Protein AF-0000000087154070 (afdb_homodimer)

Radius of gyration: 29.91 Å; Cα contacts (8 Å, |Δi|>4): 183; chains: 2; bounding box: 45×106×89 Å

Foldseek 3Di:
DPPPPPPPCPVPCPCVPPVPCSPDDWDKDALCVLCVLVVHHSVVSVVVQVVVVFDWDQDPVRTIITTDDPVSVVSVVVVVVVVVVVVVVVVVVVVVVVVVVVVVVVVVVPPPPPPPDDDPPPD/DPPPPPPPCPVPCPCVPPVPPSPDDWDKDALCVLCVLVVHHSVVSVVVQVVVVFDWDQDPVRTIITTDDPVSVVSVVVVVVVVVVVVVVVVVVVVVVVVVVVVVVVVVVPPPPPPPDDDPPPD

Structure (mmCIF, N/CA/C/O backbone):
data_AF-0000000087154070-model_v1
#
loop_
_entity.id
_entity.type
_entity.pdbx_description
1 polymer 'HTH merR-type domain-containing protein'
#
loop_
_atom_site.group_PDB
_atom_site.id
_atom_site.type_symbol
_atom_site.label_atom_id
_atom_site.label_alt_id
_atom_site.label_comp_id
_atom_site.label_asym_id
_atom_site.label_entity_id
_atom_site.label_seq_id
_atom_site.pdbx_PDB_ins_code
_atom_site.Cartn_x
_atom_site.Cartn_y
_atom_site.Cartn_z
_atom_site.occupancy
_atom_site.B_iso_or_equiv
_atom_site.auth_seq_id
_atom_site.auth_comp_id
_atom_site.auth_asym_id
_atom_site.auth_atom_id
_atom_site.pdbx_PDB_model_num
ATOM 1 N N . MET A 1 1 ? 8.508 22.375 -26.594 1 19.25 1 MET A N 1
ATOM 2 C CA . MET A 1 1 ? 7.371 22.641 -25.719 1 19.25 1 MET A CA 1
ATOM 3 C C . MET A 1 1 ? 7.066 21.438 -24.828 1 19.25 1 MET A C 1
ATOM 5 O O . MET A 1 1 ? 6.66 20.391 -25.328 1 19.25 1 MET A O 1
ATOM 9 N N . ILE A 1 2 ? 7.867 21.281 -23.812 1 21.3 2 ILE A N 1
ATOM 10 C CA . ILE A 1 2 ? 7.922 20.109 -22.938 1 21.3 2 ILE A CA 1
ATOM 11 C C . ILE A 1 2 ? 6.617 19.984 -22.156 1 21.3 2 ILE A C 1
ATOM 13 O O . ILE A 1 2 ? 6.227 20.906 -21.438 1 21.3 2 ILE A O 1
ATOM 17 N N . LYS A 1 3 ? 5.625 19.344 -22.828 1 25.22 3 LYS A N 1
ATOM 18 C CA . LYS A 1 3 ? 4.383 19.094 -22.109 1 25.22 3 LYS A CA 1
ATOM 19 C C . LYS A 1 3 ? 4.664 18.578 -20.703 1 25.22 3 LYS A C 1
ATOM 21 O O . LYS A 1 3 ? 5.34 17.547 -20.531 1 25.22 3 LYS A O 1
ATOM 26 N N . ARG A 1 4 ? 4.84 19.484 -19.75 1 26.22 4 ARG A N 1
ATOM 27 C CA . ARG A 1 4 ? 4.93 19.219 -18.328 1 26.22 4 ARG A CA 1
ATOM 28 C C . ARG A 1 4 ? 3.814 18.281 -17.875 1 26.22 4 ARG A C 1
ATOM 30 O O . ARG A 1 4 ? 2.635 18.625 -17.938 1 26.22 4 ARG A O 1
ATOM 37 N N . GLY A 1 5 ? 3.908 17.047 -18.344 1 25.59 5 GLY A N 1
ATOM 38 C CA . GLY A 1 5 ? 2.91 16.109 -17.859 1 25.59 5 GLY A CA 1
ATOM 39 C C . GLY A 1 5 ? 2.695 16.188 -16.359 1 25.59 5 GLY A C 1
ATOM 40 O O . GLY A 1 5 ? 3.602 16.578 -15.609 1 25.59 5 GLY A O 1
ATOM 41 N N . ASN A 1 6 ? 1.505 16.703 -15.977 1 26.38 6 ASN A N 1
ATOM 42 C CA . ASN A 1 6 ? 1.052 16.891 -14.602 1 26.38 6 ASN A CA 1
ATOM 43 C C . ASN A 1 6 ? 1.542 15.773 -13.68 1 26.38 6 ASN A C 1
ATOM 45 O O . ASN A 1 6 ? 1.208 14.609 -13.891 1 26.38 6 ASN A O 1
ATOM 49 N N . PRO A 1 7 ? 2.66 15.953 -13.109 1 29.11 7 PRO A N 1
ATOM 50 C CA . PRO A 1 7 ? 3.314 14.992 -12.227 1 29.11 7 PRO A CA 1
ATOM 51 C C . PRO A 1 7 ? 2.355 14.383 -11.203 1 29.11 7 PRO A C 1
ATOM 53 O O . PRO A 1 7 ? 2.684 13.383 -10.562 1 29.11 7 PRO A O 1
ATOM 56 N N . LEU A 1 8 ? 1.505 15.242 -10.641 1 29.98 8 LEU A N 1
ATOM 57 C CA . LEU A 1 8 ? 0.93 15.031 -9.32 1 29.98 8 LEU A CA 1
ATOM 58 C C . LEU A 1 8 ? 0.041 13.789 -9.305 1 29.98 8 LEU A C 1
ATOM 60 O O . LEU A 1 8 ? -0.351 13.312 -8.234 1 29.98 8 LEU A O 1
ATOM 64 N N . PHE A 1 9 ? -0.737 13.695 -10.352 1 28.59 9 PHE A N 1
ATOM 65 C CA . PHE A 1 9 ? -1.826 12.742 -10.172 1 28.59 9 PHE A CA 1
ATOM 66 C C . PHE A 1 9 ? -1.285 11.328 -9.992 1 28.59 9 PHE A C 1
ATOM 68 O O . PHE A 1 9 ? -1.042 10.617 -10.969 1 28.59 9 PHE A O 1
ATOM 75 N N . ILE A 1 10 ? -0.374 11.117 -9.219 1 33.16 10 ILE A N 1
ATOM 76 C CA . ILE A 1 10 ? -0.481 9.727 -8.805 1 33.16 10 ILE A CA 1
ATOM 77 C C . ILE A 1 10 ? -1.83 9.492 -8.125 1 33.16 10 ILE A C 1
ATOM 79 O O . ILE A 1 10 ? -2.053 9.945 -7 1 33.16 10 ILE A O 1
ATOM 83 N N . ASN A 1 11 ? -2.975 9.875 -8.766 1 32.28 11 ASN A N 1
ATOM 84 C CA . ASN A 1 11 ? -4.316 9.703 -8.219 1 32.28 11 ASN A CA 1
ATOM 85 C C . ASN A 1 11 ? -4.445 8.383 -7.457 1 32.28 11 ASN A C 1
ATOM 87 O O . ASN A 1 11 ? -4.688 7.336 -8.062 1 32.28 11 ASN A O 1
ATOM 91 N N . PHE A 1 12 ? -3.695 8.094 -6.504 1 34.62 12 PHE A N 1
ATOM 92 C CA . PHE A 1 12 ? -3.988 6.91 -5.707 1 34.62 12 PHE A CA 1
ATOM 93 C C . PHE A 1 12 ? -5.477 6.82 -5.398 1 34.62 12 PHE A C 1
ATOM 95 O O . PHE A 1 12 ? -6.004 5.727 -5.176 1 34.62 12 PHE A O 1
ATOM 102 N N . GLY A 1 13 ? -6.109 7.793 -5.027 1 35.44 13 GLY A N 1
ATOM 103 C CA . GLY A 1 13 ? -7.547 7.918 -5.211 1 35.44 13 GLY A CA 1
ATOM 104 C C . GLY A 1 13 ? -7.992 7.656 -6.637 1 35.44 13 GLY A C 1
ATOM 105 O O . GLY A 1 13 ? -9.109 7.188 -6.871 1 35.44 13 GLY A O 1
ATOM 106 N N . GLU A 1 14 ? -7.324 8.359 -7.66 1 33.38 14 GLU A N 1
ATOM 107 C CA . GLU A 1 14 ? -7.25 7.957 -9.062 1 33.38 14 GLU A CA 1
ATOM 108 C C . GLU A 1 14 ? -6.16 6.91 -9.273 1 33.38 14 GLU A C 1
ATOM 110 O O . GLU A 1 14 ? -5.066 7.23 -9.742 1 33.38 14 GLU A O 1
ATOM 115 N N . LEU A 1 15 ? -5.473 6.203 -8.43 1 36.69 15 LEU A N 1
ATOM 116 C CA . LEU A 1 15 ? -4.926 5.043 -9.125 1 36.69 15 LEU A CA 1
ATOM 117 C C . LEU A 1 15 ? -5.535 4.906 -10.516 1 36.69 15 LEU A C 1
ATOM 119 O O . LEU A 1 15 ? -6.711 5.227 -10.719 1 36.69 15 LEU A O 1
ATOM 123 N N . PRO A 1 16 ? -4.688 5.062 -11.555 1 32.38 16 PRO A N 1
ATOM 124 C CA . PRO A 1 16 ? -5.426 4.965 -12.812 1 32.38 16 PRO A CA 1
ATOM 125 C C . PRO A 1 16 ? -6.684 4.105 -12.695 1 32.38 16 PRO A C 1
ATOM 127 O O . PRO A 1 16 ? -6.617 2.887 -12.859 1 32.38 16 PRO A O 1
ATOM 130 N N . LEU A 1 17 ? -7.359 4.109 -11.609 1 32.03 17 LEU A N 1
ATOM 131 C CA . LEU A 1 17 ? -8.641 3.57 -12.062 1 32.03 17 LEU A CA 1
ATOM 132 C C . LEU A 1 17 ? -9.258 4.473 -13.117 1 32.03 17 LEU A C 1
ATOM 134 O O . LEU A 1 17 ? -10.125 5.297 -12.812 1 32.03 17 LEU A O 1
ATOM 138 N N . LYS A 1 18 ? -8.641 5.398 -13.805 1 32.38 18 LYS A N 1
ATOM 139 C CA . LYS A 1 18 ? -9.406 5.961 -14.914 1 32.38 18 LYS A CA 1
ATOM 140 C C . LYS A 1 18 ? -10.461 4.977 -15.414 1 32.38 18 LYS A C 1
ATOM 142 O O . LYS A 1 18 ? -10.336 3.768 -15.195 1 32.38 18 LYS A O 1
ATOM 147 N N . GLN A 1 19 ? -11.523 5.457 -15.906 1 35.59 19 GLN A N 1
ATOM 148 C CA . GLN A 1 19 ? -12.672 4.738 -16.453 1 35.59 19 GLN A CA 1
ATOM 149 C C . GLN A 1 19 ? -12.266 3.348 -16.938 1 35.59 19 GLN A C 1
ATOM 151 O O . GLN A 1 19 ? -13.133 2.508 -17.219 1 35.59 19 GLN A O 1
ATOM 156 N N . GLY A 1 20 ? -10.914 3.23 -17.547 1 35.16 20 GLY A N 1
ATOM 157 C CA . GLY A 1 20 ? -10.641 1.881 -18.016 1 35.16 20 GLY A CA 1
ATOM 158 C C . GLY A 1 20 ? -10.211 0.938 -16.906 1 35.16 20 GLY A C 1
ATOM 159 O O . GLY A 1 20 ? -9.938 1.373 -15.781 1 35.16 20 GLY A O 1
ATOM 160 N N . VAL A 1 21 ? -10.008 -0.356 -17.078 1 38.91 21 VAL A N 1
ATOM 161 C CA . VAL A 1 21 ? -9.625 -1.434 -16.172 1 38.91 21 VAL A CA 1
ATOM 162 C C . VAL A 1 21 ? -8.445 -0.994 -15.32 1 38.91 21 V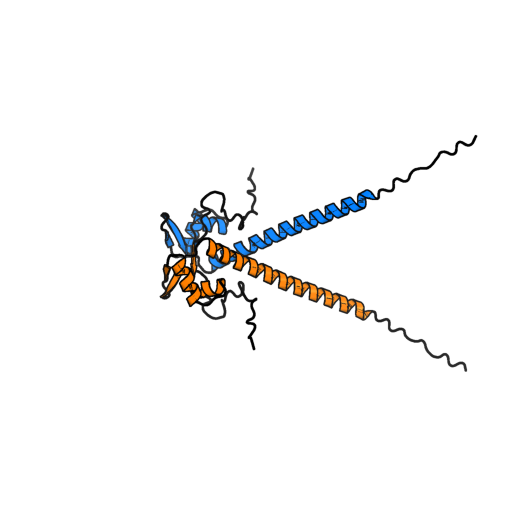AL A C 1
ATOM 164 O O . VAL A 1 21 ? -7.324 -0.845 -15.82 1 38.91 21 VAL A O 1
ATOM 167 N N . GLN A 1 22 ? -8.422 0.071 -14.609 1 45.28 22 GLN A N 1
ATOM 168 C CA . GLN A 1 22 ? -7.316 0.431 -13.734 1 45.28 22 GLN A CA 1
ATOM 169 C C . GLN A 1 22 ? -6.703 -0.808 -13.086 1 45.28 22 GLN A C 1
ATOM 171 O O . GLN A 1 22 ? -7.34 -1.461 -12.258 1 45.28 22 GLN A O 1
ATOM 176 N N . LYS A 1 23 ? -5.984 -1.622 -13.758 1 63.31 23 LYS A N 1
ATOM 177 C CA . LYS A 1 23 ? -5.461 -2.873 -13.211 1 63.31 23 LYS A CA 1
ATOM 178 C C . LYS A 1 23 ? -4.473 -2.609 -12.078 1 63.31 23 LYS A C 1
ATOM 180 O O . LYS A 1 23 ? -3.57 -1.779 -12.219 1 63.31 23 LYS A O 1
ATOM 185 N N . VAL A 1 24 ? -4.836 -2.674 -10.781 1 73.62 24 VAL A N 1
ATOM 186 C CA . VAL A 1 24 ? -4.105 -2.633 -9.523 1 73.62 24 VAL A CA 1
ATOM 187 C C . VAL A 1 24 ? -3.213 -3.865 -9.398 1 73.62 24 VAL A C 1
ATOM 189 O O . VAL A 1 24 ? -3.506 -4.914 -9.977 1 73.62 24 VAL A O 1
ATOM 192 N N . PRO A 1 25 ? -2.049 -3.51 -8.82 1 92.25 25 PRO A N 1
ATOM 193 C CA . PRO A 1 25 ? -1.2 -4.668 -8.539 1 92.25 25 PRO A CA 1
ATOM 194 C C . PRO A 1 25 ? -1.963 -5.809 -7.863 1 92.25 25 PRO A C 1
ATOM 196 O O . PRO A 1 25 ? -3.01 -5.578 -7.254 1 92.25 25 PRO A O 1
ATOM 199 N N . GLN A 1 26 ? -1.557 -6.969 -8.203 1 95.06 26 GLN A N 1
ATOM 200 C CA . GLN A 1 26 ? -2.074 -8.102 -7.449 1 95.06 26 GLN A CA 1
ATOM 201 C C . GLN A 1 26 ? -1.369 -8.242 -6.102 1 95.06 26 GLN A C 1
ATOM 203 O O . GLN A 1 26 ? -0.139 -8.297 -6.043 1 95.06 26 GLN A O 1
ATOM 208 N N . ILE A 1 27 ? -2.174 -8.305 -5.055 1 96.19 27 ILE A N 1
ATOM 209 C CA . ILE A 1 27 ? -1.643 -8.422 -3.703 1 96.19 27 ILE A CA 1
ATOM 210 C C . ILE A 1 27 ? -2.066 -9.758 -3.098 1 96.19 27 ILE A C 1
ATOM 212 O O . ILE A 1 27 ? -3.248 -10.109 -3.125 1 96.19 27 ILE A O 1
ATOM 216 N N . TRP A 1 28 ? -1.148 -10.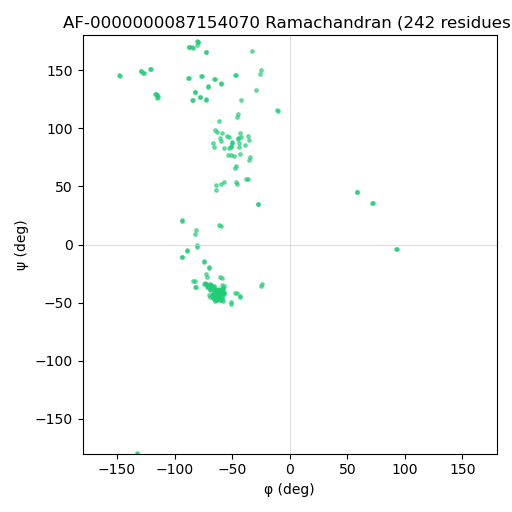531 -2.627 1 96.12 28 TRP A N 1
ATOM 217 C CA . TRP A 1 28 ? -1.374 -11.82 -1.979 1 96.12 28 TRP A CA 1
ATOM 218 C C . TRP A 1 28 ? -0.949 -11.773 -0.516 1 96.12 28 TRP A C 1
ATOM 220 O O . TRP A 1 28 ? 0.17 -11.367 -0.2 1 96.12 28 TRP A O 1
ATOM 230 N N . MET A 1 29 ? -1.818 -12.18 0.365 1 96.81 29 MET A N 1
ATOM 231 C CA . MET A 1 29 ? -1.578 -12.141 1.805 1 96.81 29 MET A CA 1
ATOM 232 C C . MET A 1 29 ? -1.881 -13.492 2.441 1 96.81 29 MET A C 1
ATOM 234 O O . MET A 1 29 ? -2.754 -14.227 1.973 1 96.81 29 MET A O 1
ATOM 238 N N . THR A 1 30 ? -1.148 -13.766 3.508 1 96.25 30 THR A N 1
ATOM 239 C CA . THR A 1 30 ? -1.515 -14.914 4.328 1 96.25 30 THR A CA 1
ATOM 240 C C . THR A 1 30 ? -2.779 -14.625 5.133 1 96.25 30 THR A C 1
ATOM 242 O O . THR A 1 30 ? -3.195 -13.469 5.246 1 96.25 30 THR A O 1
ATOM 245 N N .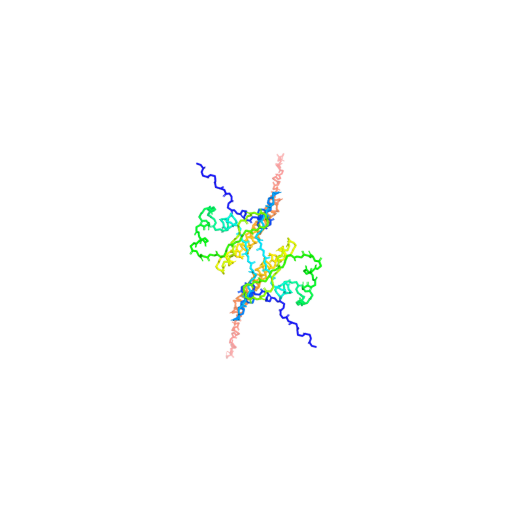 TYR A 1 31 ? -3.33 -15.711 5.656 1 96.12 31 TYR A N 1
ATOM 246 C CA . TYR A 1 31 ? -4.484 -15.547 6.535 1 96.12 31 TYR A CA 1
ATOM 247 C C . TYR A 1 31 ? -4.133 -14.68 7.738 1 96.12 31 TYR A C 1
ATOM 249 O O . TYR A 1 31 ? -4.941 -13.852 8.172 1 96.12 31 TYR A O 1
ATOM 257 N N . ARG A 1 32 ? -3 -14.844 8.25 1 94.06 32 ARG A N 1
ATOM 258 C CA . ARG A 1 32 ? -2.57 -14.07 9.406 1 94.06 32 ARG A CA 1
ATOM 259 C C . ARG A 1 32 ? -2.459 -12.586 9.062 1 94.06 32 ARG A C 1
ATOM 261 O O . ARG A 1 32 ? -2.873 -11.727 9.844 1 94.06 32 ARG A O 1
ATOM 268 N N . GLU A 1 33 ? -1.981 -12.258 7.906 1 93.62 33 GLU A N 1
ATOM 269 C CA . GLU A 1 33 ? -1.86 -10.875 7.465 1 93.62 33 GLU A CA 1
ATOM 270 C C . GLU A 1 33 ? -3.232 -10.242 7.246 1 93.62 33 GLU A C 1
ATOM 272 O O . GLU A 1 33 ? -3.459 -9.094 7.629 1 93.62 33 GLU A O 1
ATOM 277 N N . ILE A 1 34 ? -4.07 -10.992 6.641 1 96.44 34 ILE A N 1
ATOM 278 C CA . ILE A 1 34 ? -5.43 -10.508 6.434 1 96.44 34 ILE A CA 1
ATOM 279 C C . ILE A 1 34 ? -6.105 -10.281 7.785 1 96.44 34 ILE A C 1
ATOM 281 O O . ILE A 1 34 ? -6.805 -9.281 7.977 1 96.44 34 ILE A O 1
ATOM 285 N N . ALA A 1 35 ? -5.863 -11.148 8.734 1 96 35 ALA A N 1
ATOM 286 C CA . ALA A 1 35 ? -6.426 -11.031 10.078 1 96 35 ALA A CA 1
ATOM 287 C C . ALA A 1 35 ? -5.977 -9.734 10.742 1 96 35 ALA A C 1
ATOM 289 O O . ALA A 1 35 ? -6.789 -9.016 11.336 1 96 35 ALA A O 1
ATOM 290 N N . GLU A 1 36 ? -4.777 -9.453 10.586 1 92.38 36 GLU A N 1
ATOM 291 C CA . GLU A 1 36 ? -4.23 -8.219 11.141 1 92.38 36 GLU A CA 1
ATOM 292 C C . GLU A 1 36 ? -4.875 -6.992 10.5 1 92.38 36 GLU A C 1
ATOM 294 O O . GLU A 1 36 ? -5.238 -6.039 11.195 1 92.38 36 GLU A O 1
ATOM 299 N N . MET A 1 37 ? -5.055 -7.078 9.211 1 90.69 37 MET A N 1
ATOM 300 C CA . MET A 1 37 ? -5.656 -5.969 8.477 1 90.69 37 MET A CA 1
ATOM 301 C C . MET A 1 37 ? -7.109 -5.762 8.891 1 90.69 37 MET A C 1
ATOM 303 O O . MET A 1 37 ? -7.566 -4.625 9.016 1 90.69 37 MET A O 1
ATOM 307 N N . LEU A 1 38 ? -7.746 -6.82 9.141 1 94.62 38 LEU A N 1
ATOM 308 C CA . LEU A 1 38 ? -9.18 -6.758 9.414 1 94.62 38 LEU A CA 1
ATOM 309 C C . LEU A 1 38 ? -9.445 -6.652 10.906 1 94.62 38 LEU A C 1
ATOM 311 O O . LEU A 1 38 ? -10.586 -6.434 11.328 1 94.62 38 LEU A O 1
ATOM 315 N N . GLY A 1 39 ? -8.461 -6.84 11.734 1 92.31 39 GLY A N 1
ATOM 316 C CA . GLY A 1 39 ? -8.648 -6.793 13.172 1 92.31 39 GLY A CA 1
ATOM 317 C C . GLY A 1 39 ? -9.406 -7.992 13.719 1 92.31 39 GLY A C 1
ATOM 318 O O . GLY A 1 39 ? -10.258 -7.848 14.594 1 92.31 39 GLY A O 1
ATOM 319 N N . CYS A 1 40 ? -9.172 -9.055 13.148 1 95.88 40 CYS A N 1
ATOM 320 C CA . CYS A 1 40 ? -9.805 -10.305 13.562 1 95.88 40 CYS A CA 1
ATOM 321 C C . CYS A 1 40 ? -8.773 -11.422 13.688 1 95.88 40 CYS A C 1
ATOM 323 O O . CYS A 1 40 ? -7.57 -11.172 13.57 1 95.88 40 CYS A O 1
ATOM 325 N N . ASP A 1 41 ? -9.164 -12.602 14.047 1 95.94 41 ASP A N 1
ATOM 326 C CA . ASP A 1 41 ? -8.203 -13.695 14.141 1 95.94 41 ASP A CA 1
ATOM 327 C C . ASP A 1 41 ? -8.047 -14.406 12.797 1 95.94 41 ASP A C 1
ATOM 329 O O . ASP A 1 41 ? -8.828 -14.164 11.867 1 95.94 41 ASP A O 1
ATOM 333 N N . ALA A 1 42 ? -7.07 -15.25 12.742 1 95.81 42 ALA A N 1
ATOM 334 C CA . ALA A 1 42 ? -6.715 -15.906 11.484 1 95.81 42 ALA A CA 1
ATOM 335 C C . ALA A 1 42 ? -7.844 -16.812 11 1 95.81 42 ALA A C 1
ATOM 337 O O . ALA A 1 42 ? -8.07 -16.938 9.797 1 95.81 42 ALA A O 1
ATOM 338 N N . ASP A 1 43 ? -8.492 -17.484 11.875 1 97.38 43 ASP A N 1
ATOM 339 C CA . ASP A 1 43 ? -9.594 -18.359 11.5 1 97.38 43 ASP A CA 1
ATOM 340 C C . ASP A 1 43 ? -10.75 -17.578 10.883 1 97.38 43 ASP A C 1
ATOM 342 O O . ASP A 1 43 ? -11.352 -18.016 9.906 1 97.38 43 ASP A O 1
ATOM 346 N N . ALA A 1 44 ? -11.039 -16.453 11.516 1 97.56 44 ALA A N 1
ATOM 347 C CA . ALA A 1 44 ? -12.07 -15.586 10.961 1 97.56 44 ALA A CA 1
ATOM 348 C C . ALA A 1 44 ? -11.648 -15.047 9.594 1 97.56 44 ALA A C 1
ATOM 350 O O . ALA A 1 44 ? -12.477 -14.953 8.68 1 97.56 44 ALA A O 1
ATOM 351 N N . ALA A 1 45 ? -10.43 -14.672 9.453 1 97.81 45 ALA A N 1
ATOM 352 C CA . ALA A 1 45 ? -9.906 -14.227 8.164 1 97.81 45 ALA A CA 1
ATOM 353 C C . ALA A 1 45 ? -10.047 -15.32 7.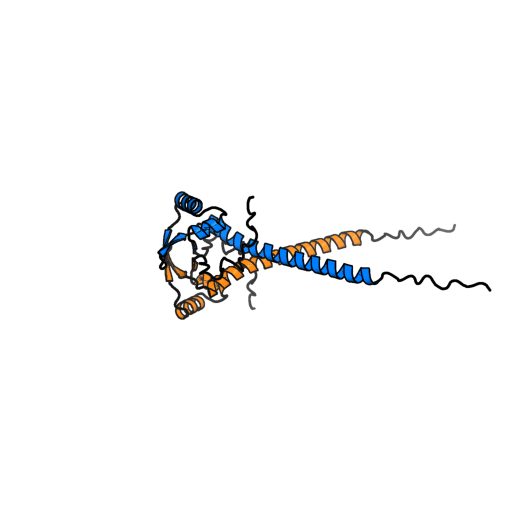109 1 97.81 45 ALA A C 1
ATOM 355 O O . ALA A 1 45 ? -10.484 -15.055 5.988 1 97.81 45 ALA A O 1
ATOM 356 N N . ARG A 1 46 ? -9.672 -16.5 7.473 1 97.62 46 ARG A N 1
ATOM 357 C CA . ARG A 1 46 ? -9.805 -17.641 6.57 1 97.62 46 ARG A CA 1
ATOM 358 C C . ARG A 1 46 ? -11.258 -17.828 6.133 1 97.62 46 ARG A C 1
ATOM 360 O O . ARG A 1 46 ? -11.531 -18 4.941 1 97.62 46 ARG A O 1
ATOM 367 N N . ALA A 1 47 ? -12.109 -17.812 7.051 1 97.88 47 ALA A N 1
ATOM 368 C CA . ALA A 1 47 ? -13.531 -17.953 6.742 1 97.88 47 ALA A CA 1
ATOM 369 C C . ALA A 1 47 ? -14 -16.875 5.777 1 97.88 47 ALA A C 1
ATOM 371 O O . ALA A 1 47 ? -14.773 -17.141 4.852 1 97.88 47 ALA A O 1
ATOM 372 N N . THR A 1 48 ? -13.562 -15.68 5.969 1 97 48 THR A N 1
ATOM 373 C CA . THR A 1 48 ? -13.906 -14.562 5.098 1 97 48 THR A CA 1
ATOM 374 C C . THR A 1 48 ? -13.422 -14.805 3.674 1 97 48 THR A C 1
ATOM 376 O O . THR A 1 48 ? -14.148 -14.555 2.711 1 97 48 THR A O 1
ATOM 379 N N . THR A 1 49 ? -12.203 -15.336 3.545 1 97.81 49 THR A N 1
ATOM 380 C CA . THR A 1 49 ? -11.633 -15.562 2.221 1 97.81 49 THR A CA 1
ATOM 381 C C . THR A 1 49 ? -12.383 -16.672 1.492 1 97.81 49 THR A C 1
ATOM 383 O O . THR A 1 49 ? -12.57 -16.609 0.274 1 97.81 49 THR A O 1
ATOM 386 N N . ILE A 1 50 ? -12.789 -17.688 2.219 1 97.44 50 ILE A N 1
ATOM 387 C CA . ILE A 1 50 ? -13.57 -18.797 1.654 1 97.44 50 ILE A CA 1
ATOM 388 C C . ILE A 1 50 ? -14.922 -18.281 1.185 1 97.44 50 ILE A C 1
ATOM 390 O O . ILE A 1 50 ? -15.344 -18.562 0.06 1 97.44 50 ILE A O 1
ATOM 394 N N . GLN A 1 51 ? -15.602 -17.531 2.021 1 97.88 51 GLN A N 1
ATOM 395 C CA . GLN A 1 51 ? -16.906 -16.969 1.692 1 97.88 51 GLN A CA 1
ATOM 396 C C . GLN A 1 51 ? -16.828 -16.109 0.436 1 97.88 51 GLN A C 1
ATOM 398 O O . GLN A 1 51 ? -17.75 -16.109 -0.385 1 97.88 51 GLN A O 1
ATOM 403 N N . ARG A 1 52 ? -15.773 -15.43 0.239 1 97.38 52 ARG A N 1
ATOM 404 C CA . ARG A 1 52 ? -15.602 -14.516 -0.886 1 97.38 52 ARG A CA 1
ATOM 405 C C . ARG A 1 52 ? -15.023 -15.242 -2.096 1 97.38 52 ARG A C 1
ATOM 407 O O . ARG A 1 52 ? -14.844 -14.641 -3.158 1 97.38 52 ARG A O 1
ATOM 414 N N . GLU A 1 53 ? -14.672 -16.484 -1.932 1 97.44 53 GLU A N 1
ATOM 415 C CA . GLU A 1 53 ? -14.148 -17.344 -2.994 1 97.44 53 GLU A CA 1
ATOM 416 C C . GLU A 1 53 ? -12.891 -16.75 -3.617 1 97.44 53 GLU A C 1
ATOM 418 O O . GLU A 1 53 ? -12.773 -16.688 -4.844 1 97.44 53 GLU A O 1
ATOM 423 N N . LEU A 1 54 ? -12.047 -16.297 -2.738 1 97 54 LEU A N 1
ATOM 424 C CA . LEU A 1 54 ? -10.812 -15.695 -3.221 1 97 54 LEU A CA 1
ATOM 425 C C . LEU A 1 54 ? -9.828 -16.75 -3.682 1 97 54 LEU A C 1
ATOM 427 O O . LEU A 1 54 ? -9.766 -17.844 -3.107 1 97 54 LEU A O 1
ATOM 431 N N . ASP A 1 55 ? -9.062 -16.406 -4.73 1 95.75 55 ASP A N 1
ATOM 432 C CA . ASP A 1 55 ? -7.992 -17.281 -5.191 1 95.75 55 ASP A CA 1
ATOM 433 C C . ASP A 1 55 ? -6.965 -17.531 -4.086 1 95.75 55 ASP A C 1
ATOM 435 O O . ASP A 1 55 ? -6.621 -16.609 -3.342 1 95.75 55 ASP A O 1
ATOM 439 N N . ARG A 1 56 ? -6.512 -18.781 -3.984 1 96.12 56 ARG A N 1
ATOM 440 C CA . ARG A 1 56 ? -5.477 -19.156 -3.027 1 96.12 56 ARG A CA 1
ATOM 441 C C . ARG A 1 56 ? -4.332 -19.891 -3.721 1 96.12 56 ARG A C 1
ATOM 443 O O . ARG A 1 56 ? -4.551 -20.594 -4.711 1 96.12 56 ARG A O 1
ATOM 450 N N . LYS A 1 57 ? -3.162 -19.672 -3.18 1 93.88 57 LYS A N 1
ATOM 451 C CA . LYS A 1 57 ? -1.989 -20.375 -3.695 1 93.88 57 LYS A CA 1
ATOM 452 C C . LYS A 1 57 ? -0.977 -20.641 -2.584 1 93.88 57 LYS A C 1
ATOM 454 O O . LYS A 1 57 ? -0.843 -19.844 -1.654 1 93.88 57 LYS A O 1
ATOM 459 N N . LYS A 1 58 ? -0.291 -21.781 -2.688 1 93.69 58 LYS A N 1
ATOM 460 C CA . LYS A 1 58 ? 0.825 -22.062 -1.788 1 93.69 58 LYS A CA 1
ATOM 461 C C . LYS A 1 58 ? 2.115 -21.438 -2.301 1 93.69 58 LYS A C 1
ATOM 463 O O . LYS A 1 58 ? 2.496 -21.625 -3.457 1 93.69 58 LYS A O 1
ATOM 468 N N . SER A 1 59 ? 2.689 -20.641 -1.438 1 90 59 SER A N 1
ATOM 469 C CA . SER A 1 59 ? 3.943 -20 -1.807 1 90 59 SER A CA 1
ATOM 470 C C . SER A 1 59 ? 5.137 -20.906 -1.542 1 90 59 SER A C 1
ATOM 472 O O . SER A 1 59 ? 4.973 -22.016 -1.03 1 90 59 SER A O 1
ATOM 474 N N . ARG A 1 60 ? 6.285 -20.469 -2.068 1 87.31 60 ARG A N 1
ATOM 475 C CA . ARG A 1 60 ? 7.508 -21.25 -1.945 1 87.31 60 ARG A CA 1
ATOM 476 C C . ARG A 1 60 ? 7.867 -21.484 -0.481 1 87.31 60 ARG A C 1
ATOM 478 O O . ARG A 1 60 ? 8.469 -22.5 -0.135 1 87.31 60 ARG A O 1
ATOM 485 N N . ASP A 1 61 ? 7.5 -20.594 0.41 1 86.12 61 ASP A N 1
ATOM 486 C CA . ASP A 1 61 ? 7.801 -20.703 1.834 1 86.12 61 ASP A CA 1
ATOM 487 C C . ASP A 1 61 ? 6.82 -21.641 2.533 1 86.12 61 ASP A C 1
ATOM 489 O O . ASP A 1 61 ? 6.844 -21.766 3.76 1 86.12 61 ASP A O 1
ATOM 493 N N . GLY A 1 62 ? 5.852 -22.219 1.844 1 91.44 62 GLY A N 1
ATOM 494 C CA . GLY A 1 62 ? 4.926 -23.203 2.379 1 91.44 62 GLY A CA 1
ATOM 495 C C . GLY A 1 62 ? 3.646 -22.578 2.916 1 91.44 62 GLY A C 1
ATOM 496 O O . GLY A 1 62 ? 2.715 -23.297 3.289 1 91.44 62 GLY A O 1
ATOM 497 N N . LEU A 1 63 ? 3.633 -21.281 2.873 1 92.69 63 LEU A N 1
ATOM 498 C CA . LEU A 1 63 ? 2.449 -20.594 3.391 1 92.69 63 LEU A CA 1
ATOM 499 C C . LEU A 1 63 ? 1.398 -20.438 2.299 1 92.69 63 LEU A C 1
ATOM 501 O O . LEU A 1 63 ? 1.737 -20.203 1.135 1 92.69 63 LEU A O 1
ATOM 505 N N . THR A 1 64 ? 0.166 -20.562 2.709 1 94.94 64 THR A N 1
ATOM 506 C CA . THR A 1 64 ? -0.944 -20.281 1.807 1 94.94 64 THR A CA 1
ATOM 507 C C . THR A 1 64 ? -1.223 -18.781 1.751 1 94.94 64 THR A C 1
ATOM 509 O O . THR A 1 64 ? -1.31 -18.125 2.789 1 94.94 64 THR A O 1
ATOM 512 N N . ARG A 1 65 ? -1.331 -18.266 0.496 1 95.75 65 ARG A N 1
ATOM 513 C CA . ARG A 1 65 ? -1.661 -16.859 0.302 1 95.75 65 ARG A CA 1
ATOM 514 C C . ARG A 1 65 ? -2.945 -16.703 -0.506 1 95.75 65 ARG A C 1
ATOM 516 O O . ARG A 1 65 ? -3.281 -17.562 -1.32 1 95.75 65 ARG A O 1
ATOM 523 N N . VAL A 1 66 ? -3.57 -15.602 -0.188 1 97.94 66 VAL A N 1
ATOM 524 C CA . VAL A 1 66 ? -4.867 -15.273 -0.773 1 97.94 66 VAL A CA 1
ATOM 525 C C . VAL A 1 66 ? -4.75 -13.992 -1.603 1 97.94 66 VAL A C 1
ATOM 527 O O . VAL A 1 66 ? -4.148 -13.008 -1.162 1 97.94 66 VAL A O 1
ATOM 530 N N . LYS A 1 67 ? -5.242 -14.094 -2.816 1 96.44 67 LYS A N 1
ATOM 531 C CA . LYS A 1 67 ? -5.309 -12.883 -3.637 1 96.44 67 LYS A CA 1
ATOM 532 C C . LYS A 1 67 ? -6.41 -11.945 -3.15 1 96.44 67 LYS A C 1
ATOM 534 O O . LYS A 1 67 ? -7.578 -12.328 -3.102 1 96.44 67 LYS A O 1
ATOM 539 N N . LEU A 1 68 ? -6.008 -10.766 -2.875 1 96.88 68 LEU A N 1
ATOM 540 C C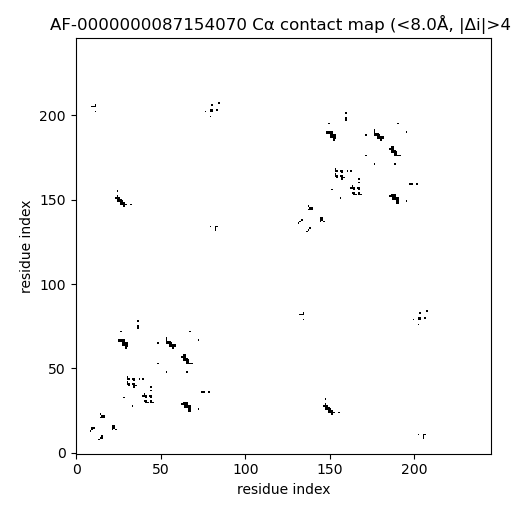A . LEU A 1 68 ? -6.988 -9.789 -2.41 1 96.88 68 LEU A CA 1
ATOM 541 C C . LEU A 1 68 ? -7.922 -9.375 -3.543 1 96.88 68 LEU A C 1
ATOM 543 O O . LEU A 1 68 ? -7.477 -9.172 -4.672 1 96.88 68 LEU A O 1
ATOM 547 N N . ASP A 1 69 ? -9.133 -9.336 -3.203 1 94.69 69 ASP A N 1
ATOM 548 C CA . ASP A 1 69 ? -10.078 -8.711 -4.117 1 94.69 69 ASP A CA 1
ATOM 549 C C . ASP A 1 69 ? -10.023 -7.188 -3.998 1 94.69 69 ASP A C 1
ATOM 551 O O . ASP A 1 69 ? -9.281 -6.648 -3.178 1 94.69 69 ASP A O 1
ATOM 555 N N . PRO A 1 70 ? -10.75 -6.508 -4.852 1 91.56 70 PRO A N 1
ATOM 556 C CA . PRO A 1 70 ? -10.672 -5.043 -4.863 1 91.56 70 PRO A CA 1
ATOM 557 C C . PRO A 1 70 ? -11.023 -4.422 -3.514 1 91.56 70 PRO A C 1
ATOM 559 O O . PRO A 1 70 ? -10.414 -3.434 -3.107 1 91.56 70 PRO A O 1
ATOM 562 N N . GLU A 1 71 ? -11.992 -4.969 -2.799 1 93.44 71 GLU A N 1
ATOM 563 C CA . GLU A 1 71 ? -12.391 -4.414 -1.507 1 93.44 71 GLU A CA 1
ATOM 564 C C . GLU A 1 71 ? -11.266 -4.551 -0.481 1 93.44 71 GLU A C 1
ATOM 566 O O . GLU A 1 71 ? -10.938 -3.588 0.218 1 93.44 71 GLU A O 1
ATOM 571 N N . LEU A 1 72 ? -10.688 -5.738 -0.411 1 94.69 72 LEU A N 1
ATOM 572 C CA . LEU A 1 72 ? -9.594 -5.957 0.528 1 94.69 72 LEU A CA 1
ATOM 573 C C . LEU A 1 72 ? -8.352 -5.164 0.118 1 94.69 72 LEU A C 1
ATOM 575 O O . LEU A 1 72 ? -7.602 -4.691 0.974 1 94.69 72 LEU A O 1
ATOM 579 N N . THR A 1 73 ? -8.141 -5.039 -1.168 1 94.56 73 THR A N 1
ATOM 580 C CA . THR A 1 73 ? -7.055 -4.203 -1.661 1 94.56 73 THR A CA 1
ATOM 581 C C . THR A 1 73 ? -7.238 -2.756 -1.213 1 94.56 73 THR A C 1
ATOM 583 O O . THR A 1 73 ? -6.289 -2.115 -0.761 1 94.56 73 THR A O 1
ATOM 586 N N . ALA A 1 74 ? -8.445 -2.299 -1.31 1 92.19 74 ALA A N 1
ATOM 587 C CA . ALA A 1 74 ? -8.75 -0.942 -0.86 1 92.19 74 ALA A CA 1
ATOM 588 C C . ALA A 1 74 ? -8.477 -0.786 0.634 1 92.19 74 ALA A C 1
ATOM 590 O O . ALA A 1 74 ? -7.965 0.246 1.073 1 92.19 74 ALA A O 1
ATOM 591 N N . ARG A 1 75 ? -8.797 -1.764 1.396 1 91.75 75 ARG A N 1
ATOM 592 C CA . ARG A 1 75 ? -8.555 -1.723 2.834 1 91.75 75 ARG A CA 1
ATOM 593 C C . ARG A 1 75 ? -7.059 -1.679 3.133 1 91.75 75 ARG A C 1
ATOM 595 O O . ARG A 1 75 ? -6.621 -0.946 4.023 1 91.75 75 ARG A O 1
ATOM 602 N N . PHE A 1 76 ? -6.332 -2.434 2.381 1 93 76 PHE A N 1
ATOM 603 C CA . PHE A 1 76 ? -4.879 -2.445 2.514 1 93 76 PHE A CA 1
ATOM 604 C C . PHE A 1 76 ? -4.301 -1.063 2.238 1 93 76 PHE A C 1
ATOM 606 O O . PHE A 1 76 ? -3.479 -0.565 3.01 1 93 76 PHE A O 1
ATOM 613 N N . ILE A 1 77 ? -4.727 -0.522 1.206 1 89.88 77 ILE A N 1
ATOM 614 C CA . ILE A 1 77 ? -4.25 0.801 0.82 1 89.88 77 ILE A CA 1
ATOM 615 C C . ILE A 1 77 ? -4.629 1.82 1.892 1 89.88 77 ILE A C 1
ATOM 617 O O . ILE A 1 77 ? -3.812 2.658 2.277 1 89.88 77 ILE A O 1
ATOM 621 N N . SER A 1 78 ? -5.852 1.745 2.408 1 88.94 78 SER A N 1
ATOM 622 C CA . SER A 1 78 ? -6.309 2.648 3.457 1 88.94 78 SER A CA 1
ATOM 623 C C . SER A 1 78 ? -5.465 2.506 4.719 1 88.94 78 SER A C 1
ATOM 625 O O . SER A 1 78 ? -5.172 3.498 5.391 1 88.94 78 SER A O 1
ATOM 627 N N . MET A 1 79 ? -5.152 1.255 4.93 1 87.62 79 MET A N 1
ATOM 628 C CA . MET A 1 79 ? -4.328 0.986 6.102 1 87.62 79 MET A CA 1
ATOM 629 C C . MET A 1 79 ? -2.979 1.689 5.988 1 87.62 79 MET A C 1
ATOM 631 O O . MET A 1 79 ? -2.504 2.289 6.953 1 87.62 79 MET A O 1
ATOM 635 N N . ILE A 1 80 ? -2.391 1.608 4.879 1 87.88 80 ILE A N 1
ATOM 636 C CA . ILE A 1 80 ? -1.107 2.258 4.633 1 87.88 80 ILE A CA 1
ATOM 637 C C . ILE A 1 80 ? -1.264 3.771 4.754 1 87.88 80 ILE A C 1
ATOM 639 O O . ILE A 1 80 ? -0.462 4.434 5.422 1 87.88 80 ILE A O 1
ATOM 643 N N . ARG A 1 81 ? -2.291 4.289 4.18 1 84.81 81 ARG A N 1
ATOM 644 C CA . ARG A 1 81 ? -2.531 5.73 4.172 1 84.81 81 ARG A CA 1
ATOM 645 C C . ARG A 1 81 ? -2.785 6.25 5.582 1 84.81 81 ARG A C 1
ATOM 647 O O . ARG A 1 81 ? -2.27 7.305 5.961 1 84.81 81 ARG A O 1
ATOM 654 N N . ASN A 1 82 ? -3.521 5.504 6.312 1 83.94 82 ASN A N 1
ATOM 655 C CA . ASN A 1 82 ? -3.924 5.945 7.641 1 83.94 82 ASN A CA 1
ATOM 656 C C . ASN A 1 82 ? -2.768 5.867 8.633 1 83.94 82 ASN A C 1
ATOM 658 O O . ASN A 1 82 ? -2.705 6.648 9.586 1 83.94 82 ASN A O 1
ATOM 662 N N . ALA A 1 83 ? -1.956 4.859 8.375 1 81.75 83 ALA A N 1
ATOM 663 C CA . ALA A 1 83 ? -0.791 4.75 9.25 1 81.75 83 ALA A CA 1
ATOM 664 C C . ALA A 1 83 ? 0.074 6.004 9.172 1 81.75 83 ALA A C 1
ATOM 666 O O . ALA A 1 83 ? 0.554 6.5 10.195 1 81.75 83 ALA A O 1
ATOM 667 N N . ASP A 1 84 ? 0.234 6.523 8.102 1 77.62 84 ASP A N 1
ATOM 668 C CA . ASP A 1 84 ? 1.032 7.727 7.891 1 77.62 84 ASP A CA 1
ATOM 669 C C . ASP A 1 84 ? 0.35 8.953 8.5 1 77.62 84 ASP A C 1
ATOM 671 O O . ASP A 1 84 ? 1 9.766 9.156 1 77.62 84 ASP A O 1
ATOM 675 N N . ALA A 1 85 ? -0.907 9 8.234 1 77.81 85 ALA A N 1
ATOM 676 C CA . ALA A 1 85 ? -1.67 10.117 8.781 1 77.81 85 ALA A CA 1
ATOM 677 C C . ALA A 1 85 ? -1.588 10.141 10.305 1 77.81 85 ALA A C 1
ATOM 679 O O . ALA A 1 85 ? -1.452 11.211 10.914 1 77.81 85 ALA A O 1
ATOM 680 N N . ALA A 1 86 ? -1.66 8.945 10.852 1 77.62 86 ALA A N 1
ATOM 681 C CA . ALA A 1 86 ? -1.58 8.836 12.305 1 77.62 86 ALA A CA 1
ATOM 682 C C . ALA A 1 86 ? -0.204 9.25 12.812 1 77.62 86 ALA A C 1
ATOM 684 O O . ALA A 1 86 ? -0.095 9.961 13.82 1 77.62 86 ALA A O 1
ATOM 685 N N . LEU A 1 87 ? 0.764 8.828 12.102 1 77.19 87 LEU A N 1
ATOM 686 C CA . LEU A 1 87 ? 2.125 9.211 12.469 1 77.19 87 LEU A CA 1
ATOM 687 C C . LEU A 1 87 ? 2.318 10.719 12.367 1 77.19 87 LEU A C 1
ATOM 689 O O . LEU A 1 87 ? 2.879 11.336 13.266 1 77.19 87 LEU A O 1
ATOM 693 N N . ASN A 1 88 ? 1.867 11.172 11.266 1 79.25 88 ASN A N 1
ATOM 694 C CA . ASN A 1 88 ? 1.955 12.617 11.078 1 79.25 88 ASN A CA 1
ATOM 695 C C . ASN A 1 88 ? 1.23 13.367 12.195 1 79.25 88 ASN A C 1
ATOM 697 O O . ASN A 1 88 ? 1.729 14.383 12.688 1 79.25 88 ASN A O 1
ATOM 701 N N . GLN A 1 89 ? 0.106 12.875 12.539 1 79.56 89 GLN A N 1
ATOM 702 C CA . GLN A 1 89 ? -0.662 13.492 13.617 1 79.56 89 GLN A CA 1
ATOM 703 C C . GLN A 1 89 ? 0.092 13.414 14.938 1 79.56 89 GLN A C 1
ATOM 705 O O . GLN A 1 89 ? 0.127 14.391 15.695 1 79.56 89 GLN A O 1
ATOM 710 N N . ALA A 1 90 ? 0.688 12.297 15.203 1 84.81 90 ALA A N 1
ATOM 711 C CA . ALA A 1 90 ? 1.457 12.117 16.438 1 84.81 90 ALA A CA 1
ATOM 712 C C . ALA A 1 90 ? 2.65 13.07 16.484 1 84.81 90 ALA A C 1
ATOM 714 O O . ALA A 1 90 ? 2.926 13.68 17.516 1 84.81 90 ALA A O 1
ATOM 715 N N . VAL A 1 91 ? 3.27 13.211 15.391 1 84.38 91 VAL A N 1
ATOM 716 C CA . VAL A 1 91 ? 4.414 14.109 15.289 1 84.38 91 VAL A CA 1
ATOM 717 C C . VAL A 1 91 ? 3.965 15.555 15.516 1 84.38 91 VAL A C 1
ATOM 719 O O . VAL A 1 91 ? 4.613 16.297 16.25 1 84.38 91 VAL A O 1
ATOM 722 N N . GLN A 1 92 ? 2.871 15.945 14.93 1 83.12 92 GLN A N 1
ATOM 723 C CA . GLN A 1 92 ? 2.332 17.297 15.094 1 83.12 92 GLN A CA 1
ATOM 724 C C . GLN A 1 92 ? 1.956 17.562 16.547 1 83.12 92 GLN A C 1
ATOM 726 O O . GLN A 1 92 ? 2.213 18.641 17.078 1 83.12 92 GLN A O 1
ATOM 731 N N . GLU A 1 93 ? 1.336 16.578 17.109 1 88.06 93 GLU A N 1
ATOM 732 C CA . GLU A 1 93 ? 0.973 16.703 18.516 1 88.06 93 GLU A CA 1
ATOM 733 C C . GLU A 1 93 ? 2.211 16.859 19.391 1 88.06 93 GLU A C 1
ATOM 735 O O . GLU A 1 93 ? 2.223 17.688 20.312 1 88.06 93 GLU A O 1
ATOM 740 N N . LEU A 1 94 ? 3.258 16.156 19.109 1 89.69 94 LEU A N 1
ATOM 741 C CA . LEU A 1 94 ? 4.52 16.266 19.828 1 89.69 94 LEU A CA 1
ATOM 742 C C . LEU A 1 94 ? 5.145 17.641 19.625 1 89.69 94 LEU A C 1
ATOM 744 O O . LEU A 1 94 ? 5.645 18.25 20.578 1 89.69 94 LEU A O 1
ATOM 748 N N . ARG A 1 95 ? 5.066 18.125 18.422 1 87.56 95 ARG A N 1
ATOM 749 C CA . ARG A 1 95 ? 5.594 19.453 18.109 1 87.56 95 ARG A CA 1
ATOM 750 C C . ARG A 1 95 ? 4.801 20.531 18.828 1 87.56 95 ARG A C 1
ATOM 752 O O . ARG A 1 95 ? 5.383 21.469 19.375 1 87.56 95 ARG A O 1
ATOM 759 N N . ASN A 1 96 ? 3.479 20.438 18.797 1 87 96 ASN A N 1
ATOM 760 C CA . ASN A 1 96 ? 2.621 21.391 19.5 1 87 96 ASN A CA 1
ATOM 761 C C . ASN A 1 96 ? 2.926 21.406 20.984 1 87 96 ASN A C 1
ATOM 763 O O . ASN A 1 96 ? 2.959 22.484 21.609 1 87 96 ASN A O 1
ATOM 767 N N . MET A 1 97 ? 3.172 20.234 21.562 1 91.5 97 MET A N 1
ATOM 768 C CA . MET A 1 97 ? 3.52 20.109 22.984 1 91.5 97 MET A CA 1
ATOM 769 C C . MET A 1 97 ? 4.863 20.781 23.266 1 91.5 97 MET A C 1
ATOM 771 O O . MET A 1 97 ? 5.004 21.5 24.25 1 91.5 97 MET A O 1
ATOM 775 N N . HIS A 1 98 ? 5.73 20.531 22.359 1 90.19 98 HIS A N 1
ATOM 776 C CA . HIS A 1 98 ? 7.055 21.125 22.484 1 90.19 98 HIS A CA 1
ATOM 777 C C . HIS A 1 98 ? 6.984 22.641 22.406 1 90.19 98 HIS A C 1
ATOM 779 O O . HIS A 1 98 ? 7.656 23.344 23.188 1 90.19 98 HIS A O 1
ATOM 785 N N . GLU A 1 99 ? 6.195 23.109 21.594 1 90.56 99 GLU A N 1
ATOM 786 C CA . GLU A 1 99 ? 6.027 24.547 21.438 1 90.56 99 GLU A CA 1
ATOM 787 C C . GLU A 1 99 ? 5.34 25.141 22.672 1 90.56 99 GLU A C 1
ATOM 789 O O . GLU A 1 99 ? 5.715 26.234 23.125 1 90.56 99 GLU A O 1
ATOM 794 N N . MET A 1 100 ? 4.391 24.438 23.188 1 90.5 100 MET A N 1
ATOM 795 C CA . MET A 1 100 ? 3.695 24.875 24.406 1 90.5 100 MET A CA 1
ATOM 796 C C . MET A 1 100 ? 4.648 24.922 25.594 1 90.5 100 MET A C 1
ATOM 798 O O . MET A 1 100 ? 4.652 25.891 26.359 1 90.5 100 MET A O 1
ATOM 802 N N . MET A 1 101 ? 5.469 23.969 25.609 1 91.25 101 MET A N 1
ATOM 803 C CA . MET A 1 101 ? 6.43 23.906 26.703 1 91.25 101 MET A CA 1
ATOM 804 C C . MET A 1 101 ? 7.484 25 26.578 1 91.25 101 MET A C 1
ATOM 806 O O . MET A 1 101 ? 7.875 25.609 27.562 1 91.25 101 MET A O 1
ATOM 810 N N . ALA A 1 102 ? 7.836 25.25 25.375 1 89.75 102 ALA A N 1
ATOM 811 C CA . ALA A 1 102 ? 8.812 26.297 25.125 1 89.75 102 ALA A CA 1
ATOM 812 C C . ALA A 1 102 ? 8.227 27.672 25.438 1 89.75 102 ALA A C 1
ATOM 814 O O . ALA A 1 102 ? 8.922 28.547 25.984 1 89.75 102 ALA A O 1
ATOM 815 N N . ARG A 1 103 ? 6.984 27.875 25.203 1 88.06 103 ARG A N 1
ATOM 816 C CA . ARG A 1 103 ? 6.301 29.125 25.5 1 88.06 103 ARG A CA 1
ATOM 817 C C . ARG A 1 103 ? 6.16 29.312 27 1 88.06 103 ARG A C 1
ATOM 819 O O . ARG A 1 103 ? 6.348 30.422 27.516 1 88.06 103 ARG A O 1
ATOM 826 N N . ARG A 1 104 ? 5.98 28.344 27.703 1 87.19 104 ARG A N 1
ATOM 827 C CA . ARG A 1 104 ? 5.832 28.391 29.156 1 87.19 104 ARG A CA 1
ATOM 828 C C . ARG A 1 104 ? 7.164 28.688 29.844 1 87.19 104 ARG A C 1
ATOM 830 O O . ARG A 1 104 ? 7.219 29.453 30.797 1 87.19 104 ARG A O 1
ATOM 837 N N . ALA A 1 105 ? 8.148 28.188 29.25 1 86.25 105 ALA A N 1
ATOM 838 C CA . ALA A 1 105 ? 9.492 28.406 29.797 1 86.25 105 ALA A CA 1
ATOM 839 C C . ALA A 1 105 ? 9.938 29.859 29.578 1 86.25 105 ALA A C 1
ATOM 841 O O . ALA A 1 105 ? 10.578 30.453 30.453 1 86.25 105 ALA A O 1
ATOM 842 N N . ARG A 1 106 ? 9.461 30.484 28.578 1 85.81 106 ARG A N 1
ATOM 843 C CA . ARG A 1 106 ? 9.797 31.875 28.266 1 85.81 106 ARG A CA 1
ATOM 844 C C . ARG A 1 106 ? 8.953 32.844 29.094 1 85.81 106 ARG A C 1
ATOM 846 O O . ARG A 1 106 ? 9.445 33.906 29.516 1 85.81 106 ARG A O 1
ATOM 853 N N . SER A 1 107 ? 7.785 32.5 29.422 1 82.06 107 SER A N 1
ATOM 854 C CA . SER A 1 107 ? 6.902 33.344 30.219 1 82.06 107 SER A CA 1
ATOM 855 C C . SER A 1 107 ? 7.207 33.219 31.719 1 82.06 107 SER A C 1
ATOM 857 O O . SER A 1 107 ? 7.008 34.188 32.469 1 82.06 107 SER A O 1
ATOM 859 N N . GLY A 1 108 ? 7.539 32.156 32.25 1 71 108 GLY A N 1
ATOM 860 C CA . GLY A 1 108 ? 7.887 31.984 33.656 1 71 108 GLY A CA 1
ATOM 861 C C . GLY A 1 108 ? 9.211 32.625 34 1 71 108 GLY A C 1
ATOM 862 O O . GLY A 1 108 ? 9.523 32.781 35.188 1 71 108 GLY A O 1
ATOM 863 N N . GLY A 1 109 ? 10.094 32.906 33.125 1 62.28 109 GLY A N 1
ATOM 864 C CA . GLY A 1 109 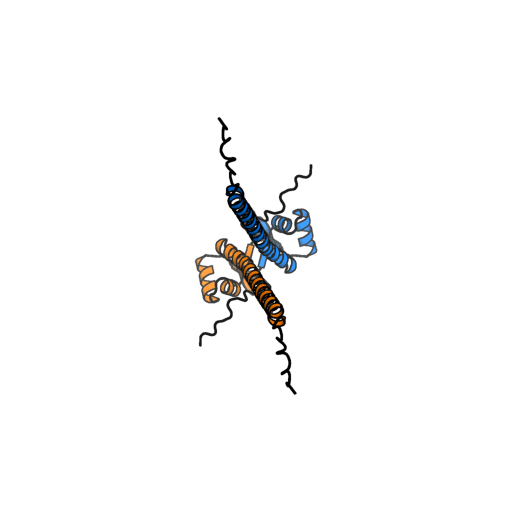? 11.352 33.562 33.469 1 62.28 109 GLY A CA 1
ATOM 865 C C . GLY A 1 109 ? 11.195 35.031 33.781 1 62.28 109 GLY A C 1
ATOM 866 O O . GLY A 1 109 ? 12.148 35.656 34.25 1 62.28 109 GLY A O 1
ATOM 867 N N . HIS A 1 110 ? 10.008 35.688 33.438 1 54.16 110 HIS A N 1
ATOM 868 C CA . HIS A 1 110 ? 9.852 37.094 33.812 1 54.16 110 HIS A CA 1
ATOM 869 C C . HIS A 1 110 ? 9.141 37.25 35.156 1 54.16 110 HIS A C 1
ATOM 871 O O . HIS A 1 110 ? 8.359 38.188 35.344 1 54.16 110 HIS A O 1
ATOM 877 N N . SER A 1 111 ? 9.102 36.281 35.969 1 53.34 111 SER A N 1
ATOM 878 C CA . SER A 1 111 ? 8.703 36.719 37.312 1 53.34 111 SER A CA 1
ATOM 879 C C . SER A 1 111 ? 9.656 37.75 37.844 1 53.34 111 SER A C 1
ATOM 881 O O . SER A 1 111 ? 10.852 37.5 38 1 53.34 111 SER A O 1
ATOM 883 N N . THR A 1 112 ? 9.258 39.031 37.656 1 50.78 112 THR A N 1
ATOM 884 C CA . THR A 1 112 ? 9.812 40.219 38.281 1 50.78 112 THR A CA 1
ATOM 885 C C . THR A 1 112 ? 10.023 40 39.781 1 50.78 112 THR A C 1
ATOM 887 O O . THR A 1 112 ? 9.078 39.688 40.5 1 50.78 112 THR A O 1
ATOM 890 N N . ILE A 1 113 ? 11.094 39.594 40.062 1 49.88 113 ILE A N 1
ATOM 891 C CA . ILE A 1 113 ? 11.57 39.812 41.438 1 49.88 113 ILE A CA 1
ATOM 892 C C . ILE A 1 113 ? 11.352 41.281 41.812 1 49.88 113 ILE A C 1
ATOM 894 O O . ILE A 1 113 ? 12.008 42.188 41.281 1 49.88 113 ILE A O 1
ATOM 898 N N . TYR A 1 114 ? 10.109 41.75 42.125 1 47.09 114 TYR A N 1
ATOM 899 C CA . TYR A 1 114 ? 9.953 42.969 42.906 1 47.09 114 TYR A CA 1
ATOM 900 C C . TYR A 1 114 ? 10.805 42.938 44.156 1 47.09 114 TYR A C 1
ATOM 902 O O . TYR A 1 114 ? 10.641 42.062 45.031 1 47.09 114 TYR A O 1
ATOM 910 N N . ASP A 1 115 ? 12.016 43.375 44.062 1 43.72 115 ASP A N 1
ATOM 911 C CA . ASP A 1 115 ? 12.844 43.75 45.219 1 43.72 115 ASP A CA 1
ATOM 912 C C . ASP A 1 115 ? 12.117 44.75 46.125 1 43.72 115 ASP A C 1
ATOM 914 O O . ASP A 1 115 ? 11.758 45.844 45.688 1 43.72 115 ASP A O 1
ATOM 918 N N . ASP A 1 116 ? 11.273 44.281 47 1 46.41 116 ASP A N 1
ATOM 919 C CA . ASP A 1 116 ? 10.844 45.094 48.125 1 46.41 116 ASP A CA 1
ATOM 920 C C . ASP A 1 116 ? 12.023 45.844 48.75 1 46.41 116 ASP A C 1
ATOM 922 O O . ASP A 1 116 ? 12.969 45.219 49.25 1 46.41 116 ASP A O 1
ATOM 926 N N . GLY A 1 117 ? 12.453 46.906 48.125 1 40.81 117 GLY A N 1
ATOM 927 C CA . GLY A 1 117 ? 13.352 47.906 48.688 1 40.81 117 GLY A CA 1
ATOM 928 C C . GLY A 1 117 ? 13.172 48.125 50.188 1 40.81 117 GLY A C 1
ATOM 929 O O . GLY A 1 117 ? 12.164 47.688 50.75 1 40.81 117 GLY A O 1
ATOM 930 N N . GLY A 1 118 ? 14.266 48.875 50.781 1 40.69 118 GLY A N 1
ATOM 931 C CA . GLY A 1 118 ? 14.992 49.25 51.969 1 40.69 118 GLY A CA 1
ATOM 932 C C . GLY A 1 118 ? 14.125 50 52.969 1 40.69 118 GLY A C 1
ATOM 933 O O . GLY A 1 118 ? 13.281 50.812 52.594 1 40.69 118 GLY A O 1
ATOM 934 N N . PHE A 1 119 ? 13.766 49.312 54.062 1 48.22 119 PHE A N 1
ATOM 935 C CA . PHE A 1 119 ? 13.359 49.844 55.344 1 48.22 119 PHE A CA 1
ATOM 936 C C . PHE A 1 119 ? 14.195 51.062 55.719 1 48.22 119 PHE A C 1
ATOM 938 O O . PHE A 1 119 ? 15.422 50.969 55.844 1 48.22 119 PHE A O 1
ATOM 945 N N . ALA A 1 120 ? 13.805 52.25 55.25 1 43.97 120 ALA A N 1
ATOM 946 C CA . ALA A 1 120 ? 14.336 53.5 55.812 1 43.97 120 ALA A CA 1
ATOM 947 C C . ALA A 1 120 ? 14.172 53.531 57.312 1 43.97 120 ALA A C 1
ATOM 949 O O . ALA A 1 120 ? 13.062 53.406 57.844 1 43.97 120 ALA A O 1
ATOM 950 N N . VAL A 1 121 ? 15.234 53.062 58.031 1 44.88 121 VAL A N 1
ATOM 951 C CA . VAL A 1 121 ? 15.43 53.312 59.438 1 44.88 121 VAL A CA 1
ATOM 952 C C . VAL A 1 121 ? 15.461 54.812 59.719 1 44.88 121 VAL A C 1
ATOM 954 O O . VAL A 1 121 ? 16.25 55.562 59.094 1 44.88 121 VAL A O 1
ATOM 957 N N . SER A 1 122 ? 14.281 55.406 59.844 1 39.56 122 SER A N 1
ATOM 958 C CA . SER A 1 122 ? 14.234 56.688 60.5 1 39.56 122 SER A CA 1
ATOM 959 C C . SER A 1 122 ? 14.953 56.656 61.844 1 39.56 122 SER A C 1
ATOM 961 O O . SER A 1 122 ? 14.586 55.875 62.75 1 39.56 122 SER A O 1
ATOM 963 N N . GLY A 1 123 ? 16.297 56.844 61.875 1 31.27 123 GLY A N 1
ATOM 964 C CA . GLY A 1 123 ? 16.844 57.531 63.031 1 31.27 123 GLY A CA 1
ATOM 965 C C . GLY A 1 123 ? 16.297 58.938 63.188 1 31.27 123 GLY A C 1
ATOM 966 O O . GLY A 1 123 ? 15.867 59.562 62.219 1 31.27 123 GLY A O 1
ATOM 967 N N . MET B 1 1 ? -8.852 -7.953 33.344 1 19.22 1 MET B N 1
ATOM 968 C CA . MET B 1 1 ? -7.934 -6.848 33.094 1 19.22 1 MET B CA 1
ATOM 969 C C . MET B 1 1 ? -7.473 -6.855 31.625 1 19.22 1 MET B C 1
ATOM 971 O O . MET B 1 1 ? -6.738 -7.754 31.203 1 19.22 1 MET B O 1
ATOM 975 N N . ILE B 1 2 ? -8.336 -6.402 30.766 1 21.27 2 ILE B N 1
ATOM 976 C CA . ILE B 1 2 ? -8.234 -6.496 29.312 1 21.27 2 ILE B CA 1
ATOM 977 C C . ILE B 1 2 ? -7.062 -5.656 28.812 1 21.27 2 ILE B C 1
ATOM 979 O O . ILE B 1 2 ? -7.008 -4.449 29.062 1 21.27 2 ILE B O 1
ATOM 983 N N . LYS B 1 3 ? -5.867 -6.312 28.797 1 25.52 3 LYS B N 1
ATOM 984 C CA . LYS B 1 3 ? -4.699 -5.629 28.266 1 25.52 3 LYS B CA 1
ATOM 985 C C . LYS B 1 3 ? -5.035 -4.906 26.953 1 25.52 3 LYS B C 1
ATOM 987 O O . LYS B 1 3 ? -5.535 -5.52 26.016 1 25.52 3 LYS B O 1
ATOM 992 N N . ARG B 1 4 ? -5.434 -3.66 27.078 1 26.56 4 ARG B N 1
ATOM 993 C CA . ARG B 1 4 ? -5.633 -2.723 25.984 1 26.56 4 ARG B CA 1
ATOM 994 C C . ARG B 1 4 ? -4.445 -2.734 25.031 1 26.56 4 ARG B C 1
ATOM 996 O O . ARG B 1 4 ? -3.338 -2.346 25.406 1 26.56 4 ARG B O 1
ATOM 1003 N N . GLY B 1 5 ? -4.27 -3.879 24.375 1 25.95 5 GLY B N 1
ATOM 1004 C CA . GLY B 1 5 ? -3.182 -3.885 23.406 1 25.95 5 GLY B CA 1
ATOM 1005 C C . GLY B 1 5 ? -3.158 -2.648 22.531 1 25.95 5 GLY B C 1
ATOM 1006 O O . GLY B 1 5 ? -4.195 -2.025 22.297 1 25.95 5 GLY B O 1
ATOM 1007 N N . ASN B 1 6 ? -2.125 -1.828 22.719 1 26.67 6 ASN B N 1
ATOM 1008 C CA . ASN B 1 6 ? -1.846 -0.57 22.047 1 26.67 6 ASN B CA 1
ATOM 1009 C C . ASN B 1 6 ? -2.254 -0.63 20.578 1 26.67 6 ASN B C 1
ATOM 1011 O O . ASN B 1 6 ? -1.739 -1.454 19.812 1 26.67 6 ASN B O 1
ATOM 1015 N N . PRO B 1 7 ? -3.424 -0.21 20.281 1 29.12 7 PRO B N 1
ATOM 1016 C CA . PRO B 1 7 ? -4.027 -0.226 18.938 1 29.12 7 PRO B CA 1
ATOM 1017 C C . PRO B 1 7 ? -3.092 0.312 17.859 1 29.12 7 PRO B C 1
ATOM 1019 O O . PRO B 1 7 ? -3.354 0.137 16.672 1 29.12 7 PRO B O 1
ATOM 1022 N N . LEU B 1 8 ? -2.396 1.396 18.203 1 29.94 8 LEU B N 1
ATOM 1023 C CA . LEU B 1 8 ? -1.923 2.375 17.234 1 29.94 8 LEU B CA 1
ATOM 1024 C C . LEU B 1 8 ? -0.886 1.757 16.297 1 29.94 8 LEU B C 1
ATOM 1026 O O . LEU B 1 8 ? -0.539 2.344 15.273 1 29.94 8 LEU B O 1
ATOM 1030 N N . PHE B 1 9 ? 0.018 1.039 16.891 1 28.36 9 PHE B N 1
ATOM 1031 C CA . PHE B 1 9 ? 1.201 0.785 16.078 1 28.36 9 PHE B CA 1
ATOM 1032 C C . PHE B 1 9 ? 0.843 -0.038 14.852 1 28.36 9 PHE B C 1
ATOM 1034 O O . PHE B 1 9 ? 0.769 -1.267 14.922 1 28.36 9 PHE B O 1
ATOM 1041 N N . ILE B 1 10 ? -0.084 0.299 14.117 1 33.16 10 ILE B N 1
ATOM 1042 C CA . ILE B 1 10 ? 0.153 -0.263 12.789 1 33.16 10 ILE B CA 1
ATOM 1043 C C . ILE B 1 10 ? 1.504 0.213 12.266 1 33.16 10 ILE B C 1
ATOM 1045 O O . ILE B 1 10 ? 1.668 1.388 11.93 1 33.16 10 ILE B O 1
ATOM 1049 N N . ASN B 1 11 ? 2.625 0.027 13.039 1 32.12 11 ASN B N 1
ATOM 1050 C CA . ASN B 1 11 ? 3.967 0.406 12.609 1 32.12 11 ASN B CA 1
ATOM 1051 C C . ASN B 1 11 ? 4.164 0.169 11.117 1 32.12 11 ASN B C 1
ATOM 1053 O O . ASN B 1 11 ? 4.473 -0.948 10.695 1 32.12 11 ASN B O 1
ATOM 1057 N N . PHE B 1 12 ? 3.414 0.688 10.258 1 34.44 12 PHE B N 1
ATOM 1058 C CA . PHE B 1 12 ? 3.775 0.582 8.852 1 34.44 12 PHE B CA 1
ATOM 1059 C C . PHE B 1 12 ? 5.262 0.842 8.648 1 34.44 12 PHE B C 1
ATOM 1061 O O . PHE B 1 12 ? 5.859 0.354 7.688 1 34.44 12 PHE B O 1
ATOM 1068 N N . GLY B 1 13 ? 5.832 1.794 9.219 1 35.41 13 GLY B N 1
ATOM 1069 C CA . GLY B 1 13 ? 7.258 1.789 9.5 1 35.41 13 GLY B CA 1
ATOM 1070 C C . GLY B 1 13 ? 7.719 0.535 10.219 1 35.41 13 GLY B C 1
ATOM 1071 O O . GLY B 1 13 ? 8.859 0.099 10.055 1 35.41 13 GLY B O 1
ATOM 1072 N N . GLU B 1 14 ? 6.984 0.155 11.344 1 33.34 14 GLU B N 1
ATOM 1073 C CA . GLU B 1 14 ? 6.953 -1.191 11.914 1 33.34 14 GLU B CA 1
ATOM 1074 C C . GLU B 1 14 ? 5.965 -2.082 11.164 1 33.34 14 GLU B C 1
ATOM 1076 O O . GLU B 1 14 ? 4.875 -2.365 11.664 1 33.34 14 GLU B O 1
ATOM 1081 N N . LEU B 1 15 ? 5.305 -1.88 10.055 1 36.84 15 LEU B N 1
ATOM 1082 C CA . LEU B 1 15 ? 4.91 -3.191 9.555 1 36.84 15 LEU B CA 1
ATOM 1083 C C . LEU B 1 15 ? 5.625 -4.305 10.312 1 36.84 15 LEU B C 1
ATOM 1085 O O . LEU B 1 15 ? 6.766 -4.129 10.75 1 36.84 15 LEU B O 1
ATOM 1089 N N . PRO B 1 16 ? 4.836 -5.121 11.023 1 32.5 16 PRO B N 1
ATOM 1090 C CA . PRO B 1 16 ? 5.664 -6.086 11.75 1 32.5 16 PRO B CA 1
ATOM 1091 C C . PRO B 1 16 ? 6.996 -6.363 11.055 1 32.5 16 PRO B C 1
ATOM 1093 O O . PRO B 1 16 ? 7.07 -7.223 10.172 1 32.5 16 PRO B O 1
ATOM 1096 N N . LEU B 1 17 ? 7.609 -5.406 10.422 1 32.16 17 LEU B N 1
ATOM 1097 C CA . LEU B 1 17 ? 8.969 -5.93 10.344 1 32.16 17 LEU B CA 1
ATOM 1098 C C . LEU B 1 17 ? 9.531 -6.18 11.734 1 32.16 17 LEU B C 1
ATOM 1100 O O . LEU B 1 17 ? 10.32 -5.375 12.242 1 32.16 17 LEU B O 1
ATOM 1104 N N . LYS B 1 18 ? 8.844 -6.254 12.844 1 32.66 18 LYS B N 1
ATOM 1105 C CA . LYS B 1 18 ? 9.602 -6.723 14 1 32.66 18 LYS B CA 1
ATOM 1106 C C . LYS B 1 18 ? 10.781 -7.586 13.57 1 32.66 18 LYS B C 1
ATOM 1108 O O . LYS B 1 18 ? 10.781 -8.148 12.477 1 32.66 18 LYS B O 1
ATOM 1113 N N . GLN B 1 19 ? 11.844 -7.539 14.289 1 35.75 19 GLN B N 1
ATOM 1114 C CA . GLN B 1 19 ? 13.094 -8.273 14.117 1 35.75 19 GLN B CA 1
ATOM 1115 C C . GLN B 1 19 ? 12.867 -9.562 13.336 1 35.75 19 GLN B C 1
ATOM 1117 O O . GLN B 1 19 ? 13.828 -10.195 12.883 1 35.75 19 GLN B O 1
ATOM 1122 N N . GLY B 1 20 ? 11.57 -10.25 13.555 1 35.66 20 GLY B N 1
ATOM 1123 C CA . GLY B 1 20 ? 11.453 -11.477 12.781 1 35.66 20 GLY B CA 1
ATOM 1124 C C . GLY B 1 20 ? 11.055 -11.234 11.344 1 35.66 20 GLY B C 1
ATOM 1125 O O . GLY B 1 20 ? 10.641 -10.133 10.984 1 35.66 20 GLY B O 1
ATOM 1126 N N . VAL B 1 21 ? 11.039 -12.172 10.422 1 39.34 21 VAL B N 1
ATOM 1127 C CA . VAL B 1 21 ? 10.711 -12.164 9 1 39.34 21 VAL B CA 1
ATOM 1128 C C . VAL B 1 21 ? 9.414 -11.383 8.773 1 39.34 21 VAL B C 1
ATOM 1130 O O . VAL B 1 21 ? 8.336 -11.836 9.148 1 39.34 21 VAL B O 1
ATOM 1133 N N . GLN B 1 22 ? 9.219 -10.18 9.219 1 45.69 22 GLN B N 1
ATOM 1134 C CA . GLN B 1 22 ? 8 -9.43 8.93 1 45.69 22 GLN B CA 1
ATOM 1135 C C . GLN B 1 22 ? 7.484 -9.75 7.527 1 45.69 22 GLN B C 1
ATOM 1137 O O . GLN B 1 22 ? 8.125 -9.414 6.531 1 45.69 22 GLN B O 1
ATOM 1142 N N . LYS B 1 23 ? 6.902 -10.844 7.281 1 63.66 23 LYS B N 1
ATOM 1143 C CA . LYS B 1 23 ? 6.469 -11.258 5.953 1 63.66 23 LYS B CA 1
ATOM 1144 C C . LYS B 1 23 ? 5.41 -10.312 5.395 1 63.66 23 LYS B C 1
ATOM 1146 O O . LYS B 1 23 ? 4.441 -9.984 6.078 1 63.66 23 LYS B O 1
ATOM 1151 N N . VAL B 1 24 ? 5.734 -9.32 4.555 1 73.81 24 VAL B N 1
ATOM 1152 C CA . VAL B 1 24 ? 4.949 -8.391 3.75 1 73.81 24 VAL B CA 1
ATOM 1153 C C . VAL B 1 24 ? 4.18 -9.156 2.676 1 73.81 24 VAL B C 1
ATOM 1155 O O . VAL B 1 24 ? 4.602 -10.234 2.252 1 73.81 24 VAL B O 1
ATOM 1158 N N . PRO B 1 25 ? 2.953 -8.602 2.512 1 92.5 25 PRO B N 1
ATOM 1159 C CA . PRO B 1 25 ? 2.221 -9.195 1.393 1 92.5 25 PRO B CA 1
ATOM 1160 C C . PRO B 1 25 ? 3.066 -9.312 0.127 1 92.5 25 PRO B C 1
ATOM 1162 O O . PRO B 1 25 ? 4.055 -8.594 -0.027 1 92.5 25 PRO B O 1
ATOM 1165 N N . GLN B 1 26 ? 2.809 -10.336 -0.572 1 95.19 26 GLN B N 1
ATOM 1166 C CA . GLN B 1 26 ? 3.406 -10.414 -1.9 1 95.19 26 GLN B CA 1
ATOM 1167 C C . GLN B 1 26 ? 2.654 -9.531 -2.893 1 95.19 26 GLN B C 1
ATOM 1169 O O . GLN B 1 26 ? 1.438 -9.656 -3.041 1 95.19 26 GLN B O 1
ATOM 1174 N N . ILE B 1 27 ? 3.41 -8.672 -3.557 1 96.31 27 ILE B N 1
ATOM 1175 C CA . ILE B 1 27 ? 2.832 -7.758 -4.531 1 96.31 27 ILE B CA 1
ATOM 1176 C C . ILE B 1 27 ? 3.357 -8.094 -5.926 1 96.31 27 ILE B C 1
ATOM 1178 O O . ILE B 1 27 ? 4.566 -8.219 -6.125 1 96.31 27 ILE B O 1
ATOM 1182 N N . TRP B 1 28 ? 2.496 -8.297 -6.863 1 96.12 28 TRP B N 1
ATOM 1183 C CA . TRP B 1 28 ? 2.816 -8.586 -8.258 1 96.12 28 TRP B CA 1
ATOM 1184 C C . TRP B 1 28 ? 2.322 -7.465 -9.172 1 96.12 28 TRP B C 1
ATOM 1186 O O . TRP B 1 28 ? 1.155 -7.07 -9.102 1 96.12 28 TRP B O 1
ATOM 1196 N N . MET B 1 29 ? 3.184 -6.957 -10 1 96.69 29 MET B N 1
ATOM 1197 C CA . MET B 1 29 ? 2.873 -5.844 -10.891 1 96.69 29 MET B CA 1
ATOM 1198 C C . MET B 1 29 ? 3.281 -6.168 -12.328 1 96.69 29 MET B C 1
ATOM 1200 O O . MET B 1 29 ? 4.25 -6.895 -12.555 1 96.69 29 MET B O 1
ATOM 1204 N N . THR B 1 30 ? 2.529 -5.586 -13.242 1 96.12 30 THR B N 1
ATOM 1205 C CA . THR B 1 30 ? 2.967 -5.633 -14.633 1 96.12 30 THR B CA 1
ATOM 1206 C C . THR B 1 30 ? 4.16 -4.707 -14.859 1 96.12 30 THR B C 1
ATOM 1208 O O . THR B 1 30 ? 4.461 -3.857 -14.023 1 96.12 30 THR B O 1
ATOM 1211 N N . TYR B 1 31 ? 4.781 -4.926 -16 1 96.12 31 TYR B N 1
ATOM 1212 C CA . TYR B 1 31 ? 5.871 -4.031 -16.375 1 96.12 31 TYR B CA 1
ATOM 1213 C C . TYR B 1 31 ? 5.383 -2.592 -16.469 1 96.12 31 TYR B C 1
ATOM 1215 O O . TYR B 1 31 ? 6.086 -1.661 -16.078 1 96.12 31 TYR B O 1
ATOM 1223 N N . ARG B 1 32 ? 4.25 -2.412 -16.984 1 94 32 ARG B N 1
ATOM 1224 C CA . ARG B 1 32 ? 3.693 -1.07 -17.141 1 94 32 ARG B CA 1
ATOM 1225 C C . ARG B 1 32 ? 3.455 -0.421 -15.773 1 94 32 ARG B C 1
ATOM 1227 O O . ARG B 1 32 ? 3.754 0.76 -15.586 1 94 32 ARG B O 1
ATOM 1234 N N . GLU B 1 33 ? 3.008 -1.151 -14.82 1 93.62 33 GLU B N 1
ATOM 1235 C CA . GLU B 1 33 ? 2.771 -0.64 -13.469 1 93.62 33 GLU B CA 1
ATOM 1236 C C . GLU B 1 33 ? 4.086 -0.275 -12.781 1 93.62 33 GLU B C 1
ATOM 1238 O O . GLU B 1 33 ? 4.176 0.76 -12.117 1 93.62 33 GLU B O 1
ATOM 1243 N N . ILE B 1 34 ? 5.027 -1.126 -12.945 1 96.44 34 ILE B N 1
ATOM 1244 C CA . ILE B 1 34 ? 6.34 -0.848 -12.375 1 96.44 34 ILE B CA 1
ATOM 1245 C C . ILE B 1 34 ? 6.93 0.403 -13.016 1 96.44 34 ILE B C 1
ATOM 1247 O O . ILE B 1 34 ? 7.516 1.245 -12.336 1 96.44 34 ILE B O 1
ATOM 1251 N N . ALA B 1 35 ? 6.723 0.551 -14.297 1 96 35 ALA B N 1
ATOM 1252 C CA . ALA B 1 35 ? 7.211 1.721 -15.023 1 96 35 ALA B CA 1
ATOM 1253 C C . ALA B 1 35 ? 6.605 3.006 -14.461 1 96 35 ALA B C 1
ATOM 1255 O O . ALA B 1 35 ? 7.316 3.99 -14.242 1 96 35 ALA B O 1
ATOM 1256 N N . GLU B 1 36 ? 5.398 2.945 -14.203 1 92.38 36 GLU B N 1
ATOM 1257 C CA . GLU B 1 36 ? 4.707 4.094 -13.633 1 92.38 36 GLU B CA 1
ATOM 1258 C C . GLU B 1 36 ? 5.258 4.434 -12.25 1 92.38 36 GLU B C 1
ATOM 1260 O O . GLU B 1 36 ? 5.488 5.602 -11.938 1 92.38 36 GLU B O 1
ATOM 1265 N N . MET B 1 37 ? 5.496 3.4 -11.484 1 90.62 37 MET B N 1
ATOM 1266 C CA . MET B 1 37 ? 6.016 3.584 -10.133 1 90.62 37 MET B CA 1
ATOM 1267 C C . MET B 1 37 ? 7.422 4.176 -10.164 1 90.62 37 MET B C 1
ATOM 1269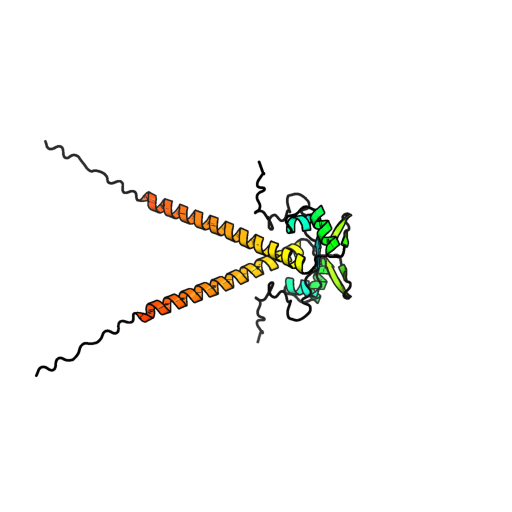 O O . MET B 1 37 ? 7.762 5.027 -9.344 1 90.62 37 MET B O 1
ATOM 1273 N N . LEU B 1 38 ? 8.148 3.773 -11.117 1 94.56 38 LEU B N 1
ATOM 1274 C CA . LEU B 1 38 ? 9.547 4.16 -11.164 1 94.56 38 LEU B CA 1
ATOM 1275 C C . LEU B 1 38 ? 9.734 5.414 -12.016 1 94.56 38 LEU B C 1
ATOM 1277 O O . LEU B 1 38 ? 10.828 5.984 -12.055 1 94.56 38 LEU B O 1
ATOM 1281 N N . GLY B 1 39 ? 8.758 5.832 -12.727 1 92.19 39 GLY B N 1
ATOM 1282 C CA . GLY B 1 39 ? 8.875 6.996 -13.594 1 92.19 39 GLY B CA 1
ATOM 1283 C C . GLY B 1 39 ? 9.711 6.738 -14.828 1 92.19 39 GLY B C 1
ATOM 1284 O O . GLY B 1 39 ? 10.508 7.59 -15.227 1 92.19 39 GLY B O 1
ATOM 1285 N N . CYS B 1 40 ? 9.609 5.613 -15.305 1 95.75 40 CYS B N 1
ATOM 1286 C CA . CYS B 1 40 ? 10.336 5.211 -16.5 1 95.75 40 CYS B CA 1
ATOM 1287 C C . CYS B 1 40 ? 9.414 4.512 -17.5 1 95.75 40 CYS B C 1
ATOM 1289 O O . CYS B 1 40 ? 8.195 4.469 -17.297 1 95.75 40 CYS B O 1
ATOM 1291 N N . ASP B 1 41 ? 9.906 4.09 -18.609 1 95.75 41 ASP B N 1
ATOM 1292 C CA . ASP B 1 41 ? 9.055 3.383 -19.562 1 95.75 41 ASP B CA 1
ATOM 1293 C C . ASP B 1 41 ? 9.031 1.884 -19.266 1 95.75 41 ASP B C 1
ATOM 1295 O O . ASP B 1 41 ? 9.82 1.392 -18.469 1 95.75 41 ASP B O 1
ATOM 1299 N N . ALA B 1 42 ? 8.133 1.225 -19.938 1 95.62 42 ALA B N 1
ATOM 1300 C CA . ALA B 1 42 ? 7.898 -0.191 -19.672 1 95.62 42 ALA B CA 1
ATOM 1301 C C . ALA B 1 42 ? 9.133 -1.025 -20 1 95.62 42 ALA B C 1
ATOM 1303 O O . ALA B 1 42 ? 9.414 -2.02 -19.328 1 95.62 42 ALA B O 1
ATOM 1304 N N . ASP B 1 43 ? 9.805 -0.7 -21.047 1 97.25 43 ASP B N 1
ATOM 1305 C CA . ASP B 1 43 ? 11 -1.44 -21.438 1 97.25 43 ASP B CA 1
ATOM 1306 C C . ASP B 1 43 ? 12.102 -1.311 -20.391 1 97.25 43 ASP B C 1
ATOM 1308 O O . ASP B 1 43 ? 12.789 -2.287 -20.078 1 97.25 43 ASP B O 1
ATOM 1312 N N . ALA B 1 44 ? 12.25 -0.105 -19.922 1 97.5 44 ALA B N 1
ATOM 1313 C CA . ALA B 1 44 ? 13.211 0.112 -18.844 1 97.5 44 ALA B CA 1
ATOM 1314 C C . ALA B 1 44 ? 12.805 -0.645 -17.578 1 97.5 44 ALA B C 1
ATOM 1316 O O . ALA B 1 44 ? 13.656 -1.216 -16.891 1 97.5 44 ALA B O 1
ATOM 1317 N N . ALA B 1 45 ? 11.555 -0.63 -17.25 1 97.75 45 ALA B N 1
ATOM 1318 C CA . ALA B 1 45 ? 11.055 -1.398 -16.109 1 97.75 45 ALA B CA 1
ATOM 1319 C C . ALA B 1 45 ? 11.344 -2.887 -16.297 1 97.75 45 ALA B C 1
ATOM 1321 O O . ALA B 1 45 ? 11.812 -3.547 -15.359 1 97.75 45 ALA B O 1
ATOM 1322 N N . ARG B 1 46 ? 11.086 -3.393 -17.469 1 97.56 46 ARG B N 1
ATOM 1323 C CA . ARG B 1 46 ? 11.375 -4.793 -17.766 1 97.56 46 ARG B CA 1
ATOM 1324 C C . ARG B 1 46 ? 12.852 -5.105 -17.578 1 97.56 46 ARG B C 1
ATOM 1326 O O . ARG B 1 46 ? 13.195 -6.109 -16.953 1 97.56 46 ARG B O 1
ATOM 1333 N N . ALA B 1 47 ? 13.656 -4.293 -18.094 1 97.88 47 ALA B N 1
ATOM 1334 C CA . ALA B 1 47 ? 15.094 -4.488 -17.938 1 97.88 47 ALA B CA 1
ATOM 1335 C C . ALA B 1 47 ? 15.5 -4.512 -16.469 1 97.88 47 ALA B C 1
ATOM 1337 O O . ALA B 1 47 ? 16.328 -5.324 -16.062 1 97.88 47 ALA B O 1
ATOM 1338 N N . THR B 1 48 ? 14.945 -3.648 -15.688 1 96.94 48 THR B N 1
ATOM 1339 C CA . THR B 1 48 ? 15.227 -3.586 -14.258 1 96.94 48 THR B CA 1
ATOM 1340 C C . THR B 1 48 ? 14.828 -4.891 -13.57 1 96.94 48 THR B C 1
ATOM 1342 O O . THR B 1 48 ? 15.57 -5.406 -12.727 1 96.94 48 THR B O 1
ATOM 1345 N N . THR B 1 49 ? 13.664 -5.438 -13.953 1 97.81 49 THR B N 1
ATOM 1346 C CA . THR B 1 49 ? 13.188 -6.66 -13.32 1 97.81 49 THR B CA 1
ATOM 1347 C C . THR B 1 49 ? 14.078 -7.848 -13.68 1 97.81 49 THR B C 1
ATOM 1349 O O . THR B 1 49 ? 14.305 -8.734 -12.859 1 97.81 49 THR B O 1
ATOM 1352 N N . ILE B 1 50 ? 14.539 -7.883 -14.922 1 97.31 50 ILE B N 1
ATOM 1353 C CA . ILE B 1 50 ? 15.438 -8.93 -15.383 1 97.31 50 ILE B CA 1
ATOM 1354 C C . ILE B 1 50 ? 16.766 -8.844 -14.625 1 97.31 50 ILE B C 1
ATOM 1356 O O . ILE B 1 50 ? 17.266 -9.852 -14.117 1 97.31 50 ILE B O 1
ATOM 1360 N N . GLN B 1 51 ? 17.312 -7.672 -14.539 1 97.88 51 GLN B N 1
ATOM 1361 C CA . GLN B 1 51 ? 18.578 -7.453 -13.844 1 97.88 51 GLN B CA 1
ATOM 1362 C C . GLN B 1 51 ? 18.484 -7.891 -12.383 1 97.88 51 GLN B C 1
ATOM 1364 O O . GLN B 1 51 ? 19.438 -8.438 -11.828 1 97.88 51 GLN B O 1
ATOM 1369 N N . ARG B 1 52 ? 17.375 -7.723 -11.781 1 97.31 52 ARG B N 1
ATOM 1370 C CA . ARG B 1 52 ? 17.172 -8.039 -10.367 1 97.31 52 ARG B CA 1
ATOM 1371 C C . ARG B 1 52 ? 16.719 -9.484 -10.195 1 97.31 52 ARG B C 1
ATOM 1373 O O . ARG B 1 52 ? 16.547 -9.953 -9.07 1 97.31 52 ARG B O 1
ATOM 1380 N N . GLU B 1 53 ? 16.484 -10.172 -11.281 1 97.38 53 GLU B N 1
ATOM 1381 C CA . GLU B 1 53 ? 16.109 -11.578 -11.297 1 97.38 53 GLU B CA 1
ATOM 1382 C C . GLU B 1 53 ? 14.828 -11.812 -10.5 1 97.38 53 GLU B C 1
ATOM 1384 O O . GLU B 1 53 ? 14.758 -12.727 -9.68 1 97.38 53 GLU B O 1
ATOM 1389 N N . LEU B 1 54 ? 13.898 -10.938 -10.75 1 97 54 LEU B N 1
ATOM 1390 C CA . LEU B 1 54 ? 12.633 -11.047 -10.023 1 97 54 LEU B CA 1
ATOM 1391 C C . LEU B 1 54 ? 11.773 -12.164 -10.602 1 97 54 LEU B C 1
ATOM 1393 O O . LEU B 1 54 ? 11.789 -12.406 -11.812 1 97 54 LEU B O 1
ATOM 1397 N N . ASP B 1 55 ? 11.039 -12.828 -9.703 1 95.69 55 ASP B N 1
ATOM 1398 C CA . ASP B 1 55 ? 10.078 -13.844 -10.141 1 95.69 55 ASP B CA 1
ATOM 1399 C C . ASP B 1 55 ? 9.031 -13.234 -11.078 1 95.69 55 ASP B C 1
ATOM 1401 O O . ASP B 1 55 ? 8.562 -12.117 -10.852 1 95.69 55 ASP B O 1
ATOM 1405 N N . ARG B 1 56 ? 8.711 -13.984 -12.141 1 96 56 ARG B N 1
ATOM 1406 C CA . ARG B 1 56 ? 7.676 -13.578 -13.086 1 96 56 ARG B CA 1
ATOM 1407 C C . ARG B 1 56 ? 6.645 -14.688 -13.273 1 96 56 ARG B C 1
ATOM 1409 O O . ARG B 1 56 ? 6.977 -15.875 -13.18 1 96 56 ARG B O 1
ATOM 1416 N N . LYS B 1 57 ? 5.43 -14.25 -13.5 1 93.94 57 LYS B N 1
ATOM 1417 C CA . LYS B 1 57 ? 4.352 -15.203 -13.773 1 93.94 57 LYS B CA 1
ATOM 1418 C C . LYS B 1 57 ? 3.322 -14.609 -14.727 1 93.94 57 LYS B C 1
ATOM 1420 O O . LYS B 1 57 ? 3.053 -13.406 -14.695 1 93.94 57 LYS B O 1
ATOM 1425 N N . LYS B 1 58 ? 2.77 -15.484 -15.586 1 93.62 58 LYS B N 1
ATOM 1426 C CA . LYS B 1 58 ? 1.646 -15.078 -16.422 1 93.62 58 LYS B CA 1
ATOM 1427 C C . LYS B 1 58 ? 0.324 -15.203 -15.672 1 93.62 58 LYS B C 1
ATOM 1429 O O . LYS B 1 58 ? 0.024 -16.266 -15.109 1 93.62 58 LYS B O 1
ATOM 1434 N N . SER B 1 59 ? -0.377 -14.102 -15.633 1 90 59 SER B N 1
ATOM 1435 C CA . SER B 1 59 ? -1.669 -14.109 -14.953 1 90 59 SER B CA 1
ATOM 1436 C C . SER B 1 59 ? -2.779 -14.594 -15.875 1 90 59 SER B C 1
ATOM 1438 O O . SER B 1 59 ? -2.533 -14.875 -17.047 1 90 59 SER B O 1
ATOM 1440 N N . ARG B 1 60 ? -3.947 -14.836 -15.273 1 87.56 60 ARG B N 1
ATOM 1441 C CA . ARG B 1 60 ? -5.09 -15.359 -16.016 1 87.56 60 ARG B CA 1
ATOM 1442 C C . ARG B 1 60 ? -5.5 -14.391 -17.125 1 87.56 60 ARG B C 1
ATOM 1444 O O . ARG B 1 60 ? -6.027 -14.82 -18.156 1 87.56 60 ARG B O 1
ATOM 1451 N N . ASP B 1 61 ? -5.262 -13.109 -16.969 1 86.19 61 ASP B N 1
ATOM 1452 C CA . ASP B 1 61 ? -5.617 -12.102 -17.969 1 86.19 61 ASP B CA 1
ATOM 1453 C C . ASP B 1 61 ? -4.59 -12.055 -19.094 1 86.19 61 ASP B C 1
ATOM 1455 O O . ASP B 1 61 ? -4.66 -11.188 -19.969 1 86.19 61 ASP B O 1
ATOM 1459 N N . GLY B 1 62 ? -3.539 -12.836 -19.047 1 91.56 62 GLY B N 1
ATOM 1460 C CA . GLY B 1 62 ? -2.547 -12.945 -20.109 1 91.56 62 GLY B CA 1
ATOM 1461 C C . GLY B 1 62 ? -1.361 -12.016 -19.906 1 91.56 62 GLY B C 1
ATOM 1462 O O . GLY B 1 62 ? -0.381 -12.086 -20.656 1 91.56 62 GLY B O 1
ATOM 1463 N N . LEU B 1 63 ? -1.468 -11.242 -18.875 1 92.75 63 LEU B N 1
ATOM 1464 C CA . LEU B 1 63 ? -0.38 -10.305 -18.609 1 92.75 63 LEU B CA 1
ATOM 1465 C C . LEU B 1 63 ? 0.697 -10.945 -17.734 1 92.75 63 LEU B C 1
ATOM 1467 O O . LEU B 1 63 ? 0.389 -11.734 -16.844 1 92.75 63 LEU B O 1
ATOM 1471 N N . THR B 1 64 ? 1.922 -10.586 -18.047 1 94.81 64 THR B N 1
ATOM 1472 C CA . THR B 1 64 ? 3.037 -11 -17.203 1 94.81 64 THR B CA 1
ATOM 1473 C C . THR B 1 64 ? 3.17 -10.07 -16 1 94.81 64 THR B C 1
ATOM 1475 O O . THR B 1 64 ? 3.145 -8.844 -16.141 1 94.81 64 THR B O 1
ATOM 1478 N N . ARG B 1 65 ? 3.291 -10.711 -14.797 1 95.75 65 ARG B N 1
ATOM 1479 C CA . ARG B 1 65 ? 3.492 -9.945 -13.578 1 95.75 65 ARG B CA 1
ATOM 1480 C C . ARG B 1 65 ? 4.789 -10.344 -12.883 1 95.75 65 ARG B C 1
ATOM 1482 O O . ARG B 1 65 ? 5.25 -11.477 -13.023 1 95.75 65 ARG B O 1
ATOM 1489 N N . VAL B 1 66 ? 5.289 -9.336 -12.211 1 97.88 66 VAL B N 1
ATOM 1490 C CA . VAL B 1 66 ? 6.57 -9.461 -11.523 1 97.88 66 VAL B CA 1
ATOM 1491 C C . VAL B 1 66 ? 6.367 -9.312 -10.023 1 97.88 66 VAL B C 1
ATOM 1493 O O . VAL B 1 66 ? 5.656 -8.414 -9.57 1 97.88 66 VAL B O 1
ATOM 1496 N N . LYS B 1 67 ? 6.922 -10.266 -9.312 1 96.38 67 LYS B N 1
ATOM 1497 C CA . LYS B 1 67 ? 6.906 -10.141 -7.855 1 96.38 67 LYS B CA 1
ATOM 1498 C C . LYS B 1 67 ? 7.891 -9.07 -7.387 1 96.38 67 LYS B C 1
ATOM 1500 O O . LYS B 1 67 ? 9.086 -9.156 -7.664 1 96.38 67 LYS B O 1
ATOM 1505 N N . LEU B 1 68 ? 7.363 -8.164 -6.66 1 96.88 68 LEU B N 1
ATOM 1506 C CA . LEU B 1 68 ? 8.227 -7.098 -6.156 1 96.88 68 LEU B CA 1
ATOM 1507 C C . LEU B 1 68 ? 9.164 -7.621 -5.078 1 96.88 68 LEU B C 1
ATOM 1509 O O . LEU B 1 68 ? 8.758 -8.414 -4.223 1 96.88 68 LEU B O 1
ATOM 1513 N N . ASP B 1 69 ? 10.352 -7.211 -5.203 1 94.81 69 ASP B N 1
ATOM 1514 C CA . ASP B 1 69 ? 11.273 -7.434 -4.098 1 94.81 69 ASP B CA 1
ATOM 1515 C C . ASP B 1 69 ? 11.07 -6.395 -2.994 1 94.81 69 ASP B C 1
ATOM 1517 O O . ASP B 1 69 ? 10.242 -5.496 -3.127 1 94.81 69 ASP B O 1
ATOM 1521 N N . PRO B 1 70 ? 11.766 -6.566 -1.897 1 91.75 70 PRO B N 1
ATOM 1522 C CA . PRO B 1 70 ? 11.547 -5.672 -0.757 1 91.75 70 PRO B CA 1
ATOM 1523 C C . PRO B 1 70 ? 11.773 -4.203 -1.108 1 91.75 70 PRO B C 1
ATOM 1525 O O . PRO B 1 70 ? 11.047 -3.33 -0.625 1 91.75 70 PRO B O 1
ATOM 1528 N N . GLU B 1 71 ? 12.75 -3.887 -1.94 1 93.5 71 GLU B N 1
ATOM 1529 C CA . GLU B 1 71 ? 13.031 -2.5 -2.305 1 93.5 71 GLU B CA 1
ATOM 1530 C C . GLU B 1 71 ? 11.883 -1.901 -3.111 1 93.5 71 GLU B C 1
ATOM 1532 O O . GLU B 1 71 ? 11.43 -0.791 -2.826 1 93.5 71 GLU B O 1
ATOM 1537 N N . LEU B 1 72 ? 11.406 -2.648 -4.098 1 94.69 72 LEU B N 1
ATOM 1538 C CA . LEU B 1 72 ? 10.297 -2.168 -4.914 1 94.69 72 LEU B CA 1
ATOM 1539 C C . LEU B 1 72 ? 9.008 -2.109 -4.098 1 94.69 72 LEU B C 1
ATOM 1541 O O . LEU B 1 72 ? 8.18 -1.225 -4.309 1 94.69 72 LEU B O 1
ATOM 1545 N N . THR B 1 73 ? 8.844 -3.051 -3.201 1 94.56 73 THR B N 1
ATOM 1546 C CA . THR B 1 73 ? 7.703 -3.016 -2.295 1 94.56 73 THR B CA 1
ATOM 1547 C C . THR B 1 73 ? 7.723 -1.746 -1.448 1 94.56 73 THR B C 1
ATOM 1549 O O . THR B 1 73 ? 6.691 -1.089 -1.282 1 94.56 73 THR B O 1
ATOM 1552 N N . ALA B 1 74 ? 8.891 -1.422 -0.976 1 92.25 74 ALA B N 1
ATOM 1553 C CA . ALA B 1 74 ? 9.031 -0.195 -0.197 1 92.25 74 ALA B CA 1
ATOM 1554 C C . ALA B 1 74 ? 8.68 1.031 -1.032 1 92.25 74 ALA B C 1
ATOM 1556 O O . ALA B 1 74 ? 8.055 1.968 -0.535 1 92.25 74 ALA B O 1
ATOM 1557 N N . ARG B 1 75 ? 9.062 1.053 -2.256 1 91.69 75 ARG B N 1
ATOM 1558 C CA . ARG B 1 75 ? 8.75 2.166 -3.146 1 91.69 75 ARG B CA 1
ATOM 1559 C C . ARG B 1 75 ? 7.246 2.279 -3.371 1 91.69 75 ARG B C 1
ATOM 1561 O O . ARG B 1 75 ? 6.695 3.383 -3.391 1 91.69 75 ARG B O 1
ATOM 1568 N N . PHE B 1 76 ? 6.629 1.136 -3.512 1 93.06 76 PHE B N 1
ATOM 1569 C CA . PHE B 1 76 ? 5.18 1.086 -3.676 1 93.06 76 PHE B CA 1
ATOM 1570 C C . PHE B 1 76 ? 4.477 1.682 -2.461 1 93.06 76 PHE B C 1
ATOM 1572 O O . PHE B 1 76 ? 3.574 2.508 -2.604 1 93.06 76 PHE B O 1
ATOM 1579 N N . ILE B 1 77 ? 4.902 1.271 -1.371 1 89.88 77 ILE B N 1
ATOM 1580 C CA . ILE B 1 77 ? 4.312 1.756 -0.127 1 89.88 77 ILE B CA 1
ATOM 1581 C C . ILE B 1 77 ? 4.539 3.262 -0.001 1 89.88 77 ILE B C 1
ATOM 1583 O O . ILE B 1 77 ? 3.623 4.004 0.362 1 89.88 77 ILE B O 1
ATOM 1587 N N . SER B 1 78 ? 5.738 3.738 -0.319 1 88.88 78 SER B N 1
ATOM 1588 C CA . SER B 1 78 ? 6.059 5.16 -0.264 1 88.88 78 SER B CA 1
ATOM 1589 C C . SER B 1 78 ? 5.172 5.965 -1.212 1 88.88 78 SER B C 1
ATOM 1591 O O . SER B 1 78 ? 4.75 7.074 -0.884 1 88.88 78 SER B O 1
ATOM 1593 N N . MET B 1 79 ? 4.984 5.312 -2.322 1 87.44 79 MET B N 1
ATOM 1594 C CA . MET B 1 79 ? 4.133 5.969 -3.311 1 87.44 79 MET B CA 1
ATOM 1595 C C . MET B 1 79 ? 2.727 6.184 -2.76 1 87.44 79 MET B C 1
ATOM 1597 O O . MET B 1 79 ? 2.145 7.258 -2.936 1 87.44 79 MET B O 1
ATOM 1601 N N . ILE B 1 80 ? 2.205 5.199 -2.15 1 87.88 80 ILE B N 1
ATOM 1602 C CA . ILE B 1 80 ? 0.877 5.285 -1.553 1 87.88 80 ILE B CA 1
ATOM 1603 C C . ILE B 1 80 ? 0.872 6.348 -0.459 1 87.88 80 ILE B C 1
ATOM 1605 O O . ILE B 1 80 ? -0.026 7.195 -0.41 1 87.88 80 ILE B O 1
ATOM 1609 N N . ARG B 1 81 ? 1.865 6.344 0.349 1 84.81 81 ARG B N 1
ATOM 1610 C CA . ARG B 1 81 ? 1.96 7.27 1.475 1 84.81 81 ARG B CA 1
ATOM 1611 C C . ARG B 1 81 ? 2.086 8.711 0.991 1 84.81 81 ARG B C 1
ATOM 1613 O O . ARG B 1 81 ? 1.449 9.609 1.54 1 84.81 81 ARG B O 1
ATOM 1620 N N . ASN B 1 82 ? 2.854 8.891 -0.002 1 83.88 82 ASN B N 1
ATOM 1621 C CA . ASN B 1 82 ? 3.141 10.242 -0.482 1 83.88 82 ASN B CA 1
ATOM 1622 C C . ASN B 1 82 ? 1.951 10.836 -1.23 1 83.88 82 ASN B C 1
ATOM 1624 O O . ASN B 1 82 ? 1.761 12.055 -1.233 1 83.88 82 ASN B O 1
ATOM 1628 N N . ALA B 1 83 ? 1.274 9.914 -1.895 1 81.31 83 ALA B N 1
ATOM 1629 C CA . ALA B 1 83 ? 0.084 10.391 -2.59 1 81.31 83 ALA B CA 1
ATOM 1630 C C . ALA B 1 83 ? -0.902 11.023 -1.612 1 81.31 83 ALA B C 1
ATOM 1632 O O . ALA B 1 83 ? -1.486 12.07 -1.901 1 81.31 83 ALA B O 1
ATOM 1633 N N . ASP B 1 84 ? -1.059 10.508 -0.532 1 77.62 84 ASP B N 1
ATOM 1634 C CA . ASP B 1 84 ? -1.964 11.023 0.492 1 77.62 84 ASP B CA 1
ATOM 1635 C C . ASP B 1 84 ? -1.441 12.328 1.085 1 77.62 84 ASP B C 1
ATOM 1637 O O . ASP B 1 84 ? -2.203 13.281 1.271 1 77.62 84 ASP B O 1
ATOM 1641 N N . ALA B 1 85 ? -0.173 12.297 1.339 1 77.5 85 ALA B N 1
ATOM 1642 C CA . ALA B 1 85 ? 0.443 13.5 1.891 1 77.5 85 ALA B CA 1
ATOM 1643 C C . ALA B 1 85 ? 0.274 14.688 0.944 1 77.5 85 ALA B C 1
ATOM 1645 O O . ALA B 1 85 ? -0.003 15.805 1.384 1 77.5 85 ALA B O 1
ATOM 1646 N N . ALA B 1 86 ? 0.421 14.367 -0.311 1 77 86 ALA B N 1
ATOM 1647 C CA . ALA B 1 86 ? 0.272 15.414 -1.321 1 77 86 ALA B CA 1
ATOM 1648 C C . ALA B 1 86 ? -1.165 15.922 -1.376 1 77 86 ALA B C 1
ATOM 1650 O O . ALA B 1 86 ? -1.398 17.125 -1.469 1 77 86 ALA B O 1
ATOM 1651 N N . LEU B 1 87 ? -2.045 14.977 -1.304 1 76.25 87 LEU B N 1
ATOM 1652 C CA . LEU B 1 87 ? -3.455 15.352 -1.302 1 76.25 87 LEU B CA 1
ATOM 1653 C C . LEU B 1 87 ? -3.793 16.188 -0.074 1 76.25 87 LEU B C 1
ATOM 1655 O O . LEU B 1 87 ? -4.465 17.219 -0.185 1 76.25 87 LEU B O 1
ATOM 1659 N N . ASN B 1 88 ? -3.322 15.672 0.992 1 78.5 88 ASN B N 1
ATOM 1660 C CA . ASN B 1 88 ? -3.547 16.422 2.225 1 78.5 88 ASN B CA 1
ATOM 1661 C C . ASN B 1 88 ? -2.965 17.828 2.139 1 78.5 88 ASN B C 1
ATOM 1663 O O . ASN B 1 88 ? -3.588 18.797 2.592 1 78.5 88 ASN B O 1
ATOM 1667 N N . GLN B 1 89 ? -1.815 17.922 1.599 1 79.44 89 GLN B N 1
ATOM 1668 C CA . GLN B 1 89 ? -1.174 19.219 1.437 1 79.44 89 GLN B CA 1
ATOM 1669 C C . GLN B 1 89 ? -1.986 20.125 0.514 1 79.44 89 GLN B C 1
ATOM 1671 O O . GLN B 1 89 ? -2.16 21.312 0.794 1 79.44 89 GLN B O 1
ATOM 1676 N N . ALA B 1 90 ? -2.469 19.562 -0.549 1 84.19 90 ALA B N 1
ATOM 1677 C CA . ALA B 1 90 ? -3.279 20.328 -1.498 1 84.19 90 ALA B CA 1
ATOM 1678 C C . ALA B 1 90 ? -4.562 20.828 -0.844 1 84.19 90 ALA B C 1
ATOM 1680 O O . ALA B 1 90 ? -4.953 21.969 -1.032 1 84.19 90 ALA B O 1
ATOM 1681 N N . VAL B 1 91 ? -5.141 19.984 -0.077 1 83.75 91 VAL B N 1
ATOM 1682 C CA . VAL B 1 91 ? -6.367 20.344 0.629 1 83.75 91 VAL B CA 1
ATOM 1683 C C . VAL B 1 91 ? -6.078 21.469 1.629 1 83.75 91 VAL B C 1
ATOM 1685 O O . VAL B 1 91 ? -6.84 22.422 1.722 1 83.75 91 VAL B O 1
ATOM 1688 N N . GLN B 1 92 ? -5.004 21.375 2.342 1 82.5 92 GLN B N 1
ATOM 1689 C CA . GLN B 1 92 ? -4.617 22.391 3.309 1 82.5 92 GLN B CA 1
ATOM 1690 C C . GLN B 1 92 ? -4.352 23.719 2.619 1 82.5 92 GLN B C 1
ATOM 1692 O O . GLN B 1 92 ? -4.746 24.781 3.121 1 82.5 92 GLN B O 1
ATOM 1697 N N . GLU B 1 93 ? -3.672 23.625 1.522 1 87.69 93 GLU B N 1
ATOM 1698 C CA . GLU B 1 93 ? -3.4 24.844 0.753 1 87.69 93 GLU B CA 1
ATOM 1699 C C . GLU B 1 93 ? -4.695 25.5 0.276 1 87.69 93 GLU B C 1
ATOM 1701 O O . GLU B 1 93 ? -4.84 26.719 0.34 1 87.69 93 GLU B O 1
ATOM 1706 N N . LEU B 1 94 ? -5.652 24.703 -0.146 1 89.06 94 LEU B N 1
ATOM 1707 C CA . LEU B 1 94 ? -6.953 25.203 -0.572 1 89.06 94 LEU B CA 1
ATOM 1708 C C . LEU B 1 94 ? -7.703 25.828 0.596 1 89.06 94 LEU B C 1
ATOM 1710 O O . LEU B 1 94 ? -8.312 26.891 0.447 1 89.06 94 LEU B O 1
ATOM 1714 N N . ARG B 1 95 ? -7.621 25.203 1.723 1 86.69 95 ARG B N 1
ATOM 1715 C CA . ARG B 1 95 ? -8.258 25.75 2.922 1 86.69 95 ARG B CA 1
ATOM 1716 C C . ARG B 1 95 ? -7.621 27.062 3.344 1 86.69 95 ARG B C 1
ATOM 1718 O O . ARG B 1 95 ? -8.32 28 3.711 1 86.69 95 ARG B O 1
ATOM 1725 N N . ASN B 1 96 ? -6.297 27.109 3.363 1 86.44 96 ASN B N 1
ATOM 1726 C CA . ASN B 1 96 ? -5.578 28.344 3.691 1 86.44 96 ASN B CA 1
ATOM 1727 C C . ASN B 1 96 ? -5.969 29.484 2.758 1 86.44 96 ASN B C 1
ATOM 1729 O O . ASN B 1 96 ? -6.145 30.625 3.203 1 86.44 9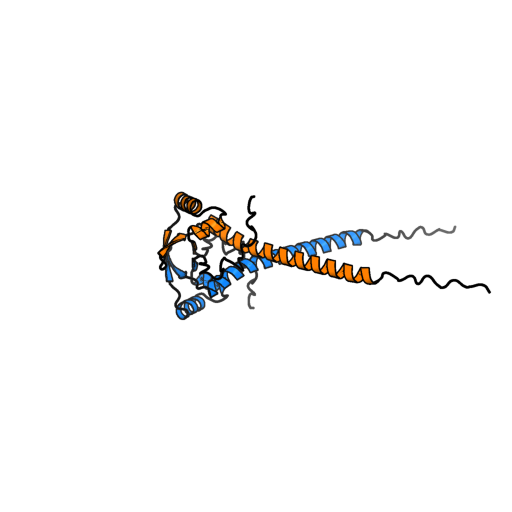6 ASN B O 1
ATOM 1733 N N . MET B 1 97 ? -6.117 29.172 1.467 1 91.12 97 MET B N 1
ATOM 1734 C CA . MET B 1 97 ? -6.531 30.156 0.474 1 91.12 97 MET B CA 1
ATOM 1735 C C . MET B 1 97 ? -7.949 30.641 0.751 1 91.12 97 MET B C 1
ATOM 1737 O O . MET B 1 97 ? -8.219 31.844 0.68 1 91.12 97 MET B O 1
ATOM 1741 N N . HIS B 1 98 ? -8.742 29.688 1.09 1 89.56 98 HIS B N 1
ATOM 1742 C CA . HIS B 1 98 ? -10.125 30.016 1.413 1 89.56 98 HIS B CA 1
ATOM 1743 C C . HIS B 1 98 ? -10.203 30.922 2.643 1 89.56 98 HIS B C 1
ATOM 1745 O O . HIS B 1 98 ? -10.977 31.875 2.668 1 89.56 98 HIS B O 1
ATOM 1751 N N . GLU B 1 99 ? -9.406 30.641 3.543 1 90.12 99 GLU B N 1
ATOM 1752 C CA . GLU B 1 99 ? -9.383 31.453 4.762 1 90.12 99 GLU B CA 1
ATOM 1753 C C . GLU B 1 99 ? -8.828 32.844 4.488 1 90.12 99 GLU B C 1
ATOM 1755 O O . GLU B 1 99 ? -9.328 33.844 5.023 1 90.12 99 GLU B O 1
ATOM 1760 N N . MET B 1 100 ? -7.844 32.906 3.656 1 90.12 100 MET B N 1
ATOM 1761 C CA . MET B 1 100 ? -7.262 34.188 3.266 1 90.12 100 MET B CA 1
ATOM 1762 C C . MET B 1 100 ? -8.273 35.031 2.504 1 90.12 100 MET B C 1
ATOM 1764 O O . MET B 1 100 ? -8.414 36.25 2.77 1 90.12 100 MET B O 1
ATOM 1768 N N . MET B 1 101 ? -9 34.375 1.729 1 91.12 101 MET B N 1
ATOM 1769 C CA . MET B 1 101 ? -10.008 35.062 0.943 1 91.12 101 MET B CA 1
ATOM 1770 C C . MET B 1 101 ? -11.156 35.531 1.828 1 91.12 101 MET B C 1
ATOM 1772 O O . MET B 1 101 ? -11.664 36.656 1.657 1 91.12 101 MET B O 1
ATOM 1776 N N . ALA B 1 102 ? -11.461 34.75 2.76 1 89.38 102 ALA B N 1
ATOM 1777 C CA . ALA B 1 102 ? -12.516 35.094 3.699 1 89.38 102 ALA B CA 1
ATOM 1778 C C . ALA B 1 102 ? -12.094 36.25 4.59 1 89.38 102 ALA B C 1
ATOM 1780 O O . ALA B 1 102 ? -12.891 37.156 4.887 1 89.38 102 ALA B O 1
ATOM 1781 N N . ARG B 1 103 ? -10.867 36.344 4.922 1 87.81 103 ARG B N 1
ATOM 1782 C CA . ARG B 1 103 ? -10.328 37.406 5.734 1 87.81 103 ARG B CA 1
ATOM 1783 C C . ARG B 1 103 ? -10.289 38.719 4.941 1 87.81 103 ARG B C 1
ATOM 1785 O O . ARG B 1 103 ? -10.617 39.781 5.469 1 87.81 103 ARG B O 1
ATOM 1792 N N . ARG B 1 104 ? -10.055 38.688 3.756 1 86.88 104 ARG B N 1
ATOM 1793 C CA . ARG B 1 104 ? -9.992 39.875 2.893 1 86.88 104 ARG B CA 1
ATOM 1794 C C . ARG B 1 104 ? -11.391 40.438 2.643 1 86.88 104 ARG B C 1
ATOM 1796 O O . ARG B 1 104 ? -11.57 41.656 2.623 1 86.88 104 ARG B O 1
ATOM 1803 N N . ALA B 1 105 ? -12.281 39.562 2.58 1 85.88 105 ALA B N 1
ATOM 1804 C CA . ALA B 1 105 ? -13.664 40 2.354 1 85.88 105 ALA B CA 1
ATOM 1805 C C . ALA B 1 105 ? -14.242 40.656 3.592 1 85.88 105 ALA B C 1
ATOM 1807 O O . ALA B 1 105 ? -14.992 41.656 3.48 1 85.88 105 ALA B O 1
ATOM 1808 N N . ARG B 1 106 ? -13.773 40.344 4.723 1 85.69 106 ARG B N 1
ATOM 1809 C CA . ARG B 1 106 ? -14.234 40.938 5.977 1 85.69 106 ARG B CA 1
ATOM 1810 C C . ARG B 1 106 ? -13.539 42.25 6.242 1 85.69 106 ARG B C 1
ATOM 1812 O O . ARG B 1 106 ? -14.148 43.188 6.777 1 85.69 106 ARG B O 1
ATOM 1819 N N . SER B 1 107 ? -12.367 42.438 5.844 1 81.69 107 SER B N 1
ATOM 1820 C CA . SER B 1 107 ? -11.617 43.688 6.035 1 81.69 107 SER B CA 1
ATOM 1821 C C . SER B 1 107 ? -11.992 44.719 4.988 1 81.69 107 SER B C 1
ATOM 1823 O O . SER B 1 107 ? -11.938 45.938 5.254 1 81.69 107 SER B O 1
ATOM 1825 N N . GLY B 1 108 ? -12.242 44.438 3.83 1 71.38 108 GLY B N 1
ATOM 1826 C CA . GLY B 1 108 ? -12.648 45.375 2.795 1 71.38 108 GLY B CA 1
ATOM 1827 C C . GLY B 1 108 ? -14.047 45.938 2.994 1 71.38 108 GLY B C 1
ATOM 1828 O O . GLY B 1 108 ? -14.414 46.938 2.402 1 71.38 108 GLY B O 1
ATOM 1829 N N . GLY B 1 109 ? -14.883 45.344 3.738 1 62.12 109 GLY B N 1
ATOM 1830 C CA . GLY B 1 109 ? -16.219 45.875 3.984 1 62.12 109 GLY B CA 1
ATOM 1831 C C . GLY B 1 109 ? -16.219 47.062 4.93 1 62.12 109 GLY B C 1
ATOM 1832 O O . GLY B 1 109 ? -17.25 47.719 5.113 1 62.12 109 GLY B O 1
ATOM 1833 N N . HIS B 1 110 ? -15.078 47.344 5.703 1 54.12 110 HIS B N 1
ATOM 1834 C CA . HIS B 1 110 ? -15.078 48.5 6.574 1 54.12 110 HIS B CA 1
ATOM 1835 C C . HIS B 1 110 ? -14.477 49.719 5.867 1 54.12 110 HIS B C 1
ATOM 1837 O O . HIS B 1 110 ? -13.844 50.562 6.5 1 54.12 110 HIS B O 1
ATOM 1843 N N . SER B 1 111 ? -14.43 49.75 4.594 1 53.06 111 SER B N 1
ATOM 1844 C CA . SER B 1 111 ? -14.172 51.094 4.078 1 53.06 111 SER B CA 1
ATOM 1845 C C . SER B 1 111 ? -15.266 52.062 4.504 1 53.06 111 SER B C 1
ATOM 1847 O O . SER B 1 111 ? -16.438 51.875 4.16 1 53.06 111 SER B O 1
ATOM 1849 N N . THR B 1 112 ? -15.031 52.719 5.648 1 51.06 112 THR B N 1
ATOM 1850 C CA . THR B 1 112 ? -15.75 53.875 6.137 1 51.06 112 THR B CA 1
ATOM 1851 C C . THR B 1 112 ? -15.992 54.875 5.008 1 51.06 112 THR B C 1
ATOM 1853 O O . THR B 1 112 ? -15.047 55.344 4.359 1 51.06 112 THR B O 1
ATOM 1856 N N . ILE B 1 113 ? -17.062 54.781 4.492 1 49.91 113 ILE B N 1
ATOM 1857 C CA . ILE B 1 113 ? -17.609 55.938 3.785 1 49.91 113 ILE B CA 1
ATOM 1858 C C . ILE B 1 113 ? -17.547 57.156 4.68 1 49.91 113 ILE B C 1
ATOM 1860 O O . ILE B 1 113 ? -18.234 57.25 5.707 1 49.91 113 ILE B O 1
ATOM 1864 N N . TYR B 1 114 ? -16.391 57.812 4.871 1 47.22 114 TYR B N 1
ATOM 1865 C CA . TYR B 1 114 ? -16.375 59.188 5.352 1 47.22 114 TYR B CA 1
ATOM 1866 C C . TYR B 1 114 ? -17.312 60.062 4.523 1 47.22 114 TYR B C 1
ATOM 1868 O O . TYR B 1 114 ? -17.125 60.188 3.309 1 47.22 114 TYR B O 1
ATOM 1876 N N . ASP B 1 115 ? -18.547 60.125 4.887 1 43.88 115 ASP B N 1
ATOM 1877 C CA . ASP B 1 115 ? -19.484 61.188 4.453 1 43.88 115 ASP B CA 1
ATOM 1878 C C . ASP B 1 115 ? -18.891 62.562 4.68 1 43.88 115 ASP B C 1
ATOM 1880 O O . ASP B 1 115 ? -18.594 62.938 5.816 1 43.88 115 ASP B O 1
ATOM 1884 N N . ASP B 1 116 ? -18.109 63.031 3.775 1 46.59 116 ASP B N 1
ATOM 1885 C CA . ASP B 1 116 ? -17.797 64.438 3.711 1 46.59 116 ASP B CA 1
ATOM 1886 C C . ASP B 1 116 ? -19.062 65.312 3.902 1 46.59 116 ASP B C 1
ATOM 1888 O O . ASP B 1 116 ? -20.031 65.188 3.139 1 46.59 116 ASP B O 1
ATOM 1892 N N . GLY B 1 117 ? -19.453 65.562 5.152 1 42.97 117 GLY B N 1
ATOM 1893 C CA . GLY B 1 117 ? -20.406 66.625 5.562 1 42.97 117 GLY B CA 1
ATOM 1894 C C . GLY B 1 117 ? -20.391 67.812 4.664 1 42.97 117 GLY B C 1
ATOM 1895 O O . GLY B 1 117 ? -19.391 68.125 4.008 1 42.97 117 GLY B O 1
ATOM 1896 N N . GLY B 1 118 ? -21.656 68.25 4.285 1 41.84 118 GLY B N 1
ATOM 1897 C CA . GLY B 1 118 ? -22.328 69.312 3.576 1 41.84 118 GLY B CA 1
ATOM 1898 C C . GLY B 1 118 ? -21.75 70.688 3.898 1 41.84 118 GLY B C 1
ATOM 1899 O O . GLY B 1 118 ? -21.219 70.938 4.992 1 41.84 118 GLY B O 1
ATOM 1900 N N . PHE B 1 119 ? -21.312 71.438 2.852 1 49.12 119 PHE B N 1
ATOM 1901 C CA . PHE B 1 119 ? -21.031 72.812 2.652 1 49.12 119 PHE B CA 1
ATOM 1902 C C . PHE B 1 119 ? -22.109 73.688 3.297 1 49.12 119 PHE B C 1
ATOM 1904 O O . PHE B 1 119 ? -23.281 73.562 2.969 1 49.12 119 PHE B O 1
ATOM 1911 N N . ALA B 1 120 ? -21.922 74.125 4.551 1 45.19 120 ALA B N 1
ATOM 1912 C CA . ALA B 1 120 ? -22.688 75.188 5.145 1 45.19 120 ALA B CA 1
ATOM 1913 C C . ALA B 1 120 ? -22.625 76.438 4.281 1 45.19 120 ALA B C 1
ATOM 1915 O O . ALA B 1 120 ? -21.547 76.938 3.998 1 45.19 120 ALA B O 1
ATOM 1916 N N . VAL B 1 121 ? -23.609 76.625 3.367 1 45.38 121 VAL B N 1
ATOM 1917 C CA . VAL B 1 121 ? -23.906 77.875 2.721 1 45.38 121 VAL B CA 1
ATOM 1918 C C . VAL B 1 121 ? -24.266 78.938 3.777 1 45.38 121 VAL B C 1
ATOM 1920 O O . VAL B 1 121 ? -25.125 78.688 4.621 1 45.38 121 VAL B O 1
ATOM 1923 N N . SER B 1 122 ? -23.219 79.625 4.254 1 39.59 122 SER B N 1
ATOM 1924 C CA . SER B 1 122 ? -23.422 80.875 4.922 1 39.59 122 SER B CA 1
ATOM 1925 C C . SER B 1 122 ? -24.234 81.812 4.055 1 39.59 122 SER B C 1
ATOM 1927 O O . SER B 1 122 ? -23.828 82.188 2.949 1 39.59 122 SER B O 1
ATOM 1929 N N . GLY B 1 123 ? -25.562 81.625 3.963 1 31.64 123 GLY B N 1
ATOM 1930 C CA . GLY B 1 123 ? -26.328 82.875 3.84 1 31.64 123 GLY B CA 1
ATOM 1931 C C . GLY B 1 123 ? -26.281 83.75 5.086 1 31.64 123 GLY B C 1
ATOM 1932 O O . GLY B 1 123 ? -26 83.25 6.18 1 31.64 123 GLY B O 1
#

Secondary structure (DSSP, 8-state):
-----------STTSS-SSS---PPEEEEEHHHHHHHHTS-HHHHHHHHHHTT--EEE-TTS-EEEE--HHHHHHHHHHHHHHHHHHHHHHHHHHHHHHHHHHHHHHHTT-------------/------S----STTSS-SSS---PPEEEEEHHHHHHHHTS-HHHHHHHHHHTT--EEE-TTS-EEEE--HHHHHHHHHHHHHHHHHHHHHHHHHHHHHHHHHHHHHHHTT-------------

pLDDT: mean 74.6, std 25.54, range [19.22, 97.94]

Sequence (246 aa):
MIKRGNPLFINFGELPLKQGVQKVPQIWMTYREIAEMLGCDADAARATTIQRELDRKKSRDGLTRVKLDPELTARFISMIRNADAALNQAVQELRNMHEMMARRARSGGHSTIYDDGGFAVSGMIKRGNPLFINFGELPLKQGVQKVPQIWMTYREIAEMLGCDADAARATTIQRELDRKKSRDGLTRVKLDPELTARFISMIRNADAALNQAVQELRNMHEMMARRARSGGHSTIYDDGGFAVSG

Solvent-accessible surface area (backbone atoms only — not comparable to full-atom values): 14445 Å² total; per-residue (Å²): 133,80,75,74,69,79,75,72,71,58,25,68,95,42,38,63,54,47,98,58,87,40,79,68,66,48,41,29,31,36,40,59,55,46,4,62,74,70,72,50,50,42,68,59,32,44,50,52,40,58,76,67,64,47,55,72,46,73,43,95,88,69,47,58,28,32,45,53,49,73,69,55,45,49,49,51,53,48,50,53,41,48,38,50,51,49,48,51,49,52,51,50,52,51,50,54,51,50,51,52,52,51,51,50,57,62,59,63,69,65,67,72,75,77,74,81,76,79,82,77,75,80,122,133,80,78,74,67,77,77,73,71,57,25,67,95,42,37,63,55,48,97,57,87,40,80,67,65,48,42,30,30,36,40,60,54,46,5,62,73,68,72,52,50,40,68,58,31,43,50,53,40,58,76,67,65,46,56,70,46,75,45,95,88,68,46,56,27,32,44,53,48,74,69,55,45,50,51,51,52,48,50,54,40,49,38,48,52,49,49,52,47,51,50,48,52,51,49,52,50,50,50,51,51,53,51,49,58,62,60,64,68,64,67,72,76,76,74,78,76,79,81,78,76,81,122

Nearest PDB structures (foldseek):
  6amk-assembly1_A  TM=6.295E-01  e=1.210E-01  Streptomyces venezuelae
  6ama-assembly1_A  TM=6.636E-01  e=1.567E-01  Streptomyces venezuelae
  6ama-assembly1_B  TM=6.459E-01  e=2.166E-01  Streptomyces venezuelae
  5i44-assembly1_D  TM=5.130E-01  e=3.635E-01  Bacillus subtilis subsp. subtilis str. 168
  2zhh-assembly1_A-2  TM=4.000E-01  e=5.717E-01  Escherichia coli K-12

Organism: NCBI:txid2511166